Protein AF-A0A0L0DHP4-F1 (afdb_monomer_lite)

Secondary structure (DSSP, 8-state):
--------------------------HHHHHHHHHHHHHHHHHHHHHHHHHHHHHHHHHHHHHHHHHHHHHHHHHH-TTEEEEEE-SSTTSPPEEEEEETTEEEEEEEHHHHHHHHHHHHHHHHHHHHHHHTT--HHHHHHHHHHHHHHHHHHHHHHHHHHHHHHHHHHHHHHHHHHTT----S-----

pLDDT: mean 79.66, std 17.65, range [37.41, 97.31]

Organism: NCBI:txid461836

Sequence (189 aa):
MSGTPSANRRTRSLKGRRRVATPTSNRQAVKFLTQRAKEREARREAKLAQLDHEQRELDFQYVQKVKEANDMLLTLAPTKQYRVFKAHARAELRIHLYQKDDLLKDLSIDRFRREYKRLLVEIERRESQARMGLSARSRAETAKQRRQATRQEMQSVLLDTTRLIGRLRDQLEELESKGGSFSPYIERR

Structure (mmCIF, N/CA/C/O backbone):
data_AF-A0A0L0DHP4-F1
#
_entry.id   AF-A0A0L0DHP4-F1
#
loop_
_atom_site.group_PDB
_atom_site.id
_atom_site.type_symbol
_atom_site.label_atom_id
_atom_site.label_alt_id
_atom_site.label_comp_id
_atom_site.label_asym_id
_atom_site.label_entity_id
_atom_site.label_seq_id
_atom_site.pdbx_PDB_ins_code
_atom_site.Cartn_x
_atom_site.Cartn_y
_atom_site.Cartn_z
_atom_site.occupancy
_atom_site.B_iso_or_equiv
_atom_site.auth_seq_id
_atom_site.auth_comp_id
_atom_site.auth_asym_id
_atom_site.auth_atom_id
_atom_site.pdbx_PDB_model_num
ATOM 1 N N . MET A 1 1 ? 25.861 1.677 -125.545 1.00 39.06 1 MET A N 1
ATOM 2 C CA . MET A 1 1 ? 25.978 2.732 -124.520 1.00 39.06 1 MET A CA 1
ATOM 3 C C . MET A 1 1 ? 25.373 2.213 -123.225 1.00 39.06 1 MET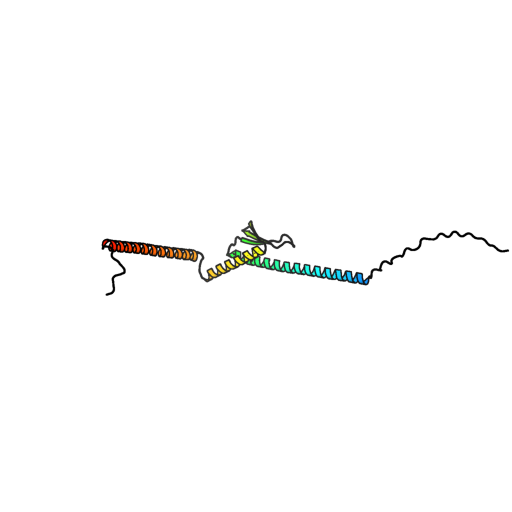 A C 1
ATOM 5 O O . MET A 1 1 ? 24.281 1.672 -123.273 1.00 39.06 1 MET A O 1
ATOM 9 N N . SER A 1 2 ? 26.152 2.312 -122.143 1.00 39.66 2 SER A N 1
ATOM 10 C CA . SER A 1 2 ? 25.767 2.464 -120.724 1.00 39.66 2 SER A CA 1
ATOM 11 C C . SER A 1 2 ? 24.481 1.814 -120.184 1.00 39.66 2 SER A C 1
ATOM 13 O O . SER A 1 2 ? 23.381 2.234 -120.527 1.00 39.66 2 SER A O 1
ATOM 15 N N . GLY A 1 3 ? 24.635 0.943 -119.178 1.00 39.28 3 GLY A N 1
ATOM 16 C CA . GLY A 1 3 ? 23.559 0.614 -118.235 1.00 39.28 3 GLY A CA 1
ATOM 17 C C . GLY A 1 3 ? 23.866 -0.586 -117.338 1.00 39.28 3 GLY A C 1
ATOM 18 O O . GLY A 1 3 ? 23.496 -1.705 -117.659 1.00 39.28 3 GLY A O 1
ATOM 19 N N . THR A 1 4 ? 24.578 -0.342 -116.242 1.00 50.38 4 THR A N 1
ATOM 20 C CA . THR A 1 4 ? 25.054 -1.282 -115.212 1.00 50.38 4 THR A CA 1
ATOM 21 C C . THR A 1 4 ? 23.954 -1.918 -114.334 1.00 50.38 4 THR A C 1
ATOM 23 O O . THR A 1 4 ? 22.823 -1.435 -114.306 1.00 50.38 4 THR A O 1
ATOM 26 N N . PRO A 1 5 ? 24.290 -2.996 -113.589 1.00 56.41 5 PRO A N 1
ATOM 27 C CA . PRO A 1 5 ? 23.365 -3.841 -112.827 1.00 56.41 5 PRO A CA 1
ATOM 28 C C . PRO A 1 5 ? 23.237 -3.402 -111.354 1.00 56.41 5 PRO A C 1
ATOM 30 O O . PRO A 1 5 ? 23.993 -2.551 -110.896 1.00 56.41 5 PRO A O 1
ATOM 33 N N . SER A 1 6 ? 22.346 -4.045 -110.584 1.00 40.91 6 SER A N 1
ATOM 34 C CA . SER A 1 6 ? 22.668 -4.664 -109.276 1.00 40.91 6 SER A CA 1
ATOM 35 C C . SER A 1 6 ? 21.453 -4.771 -108.351 1.00 40.91 6 SER A C 1
ATOM 37 O O . SER A 1 6 ? 20.787 -3.793 -108.019 1.00 40.91 6 SER A O 1
ATOM 39 N N . ALA A 1 7 ? 21.252 -5.986 -107.845 1.00 50.34 7 ALA A N 1
ATOM 40 C CA . ALA A 1 7 ? 20.411 -6.306 -106.704 1.00 50.34 7 ALA A CA 1
ATOM 41 C C . ALA A 1 7 ? 20.834 -5.541 -105.436 1.00 50.34 7 ALA A C 1
ATOM 43 O O . ALA A 1 7 ? 22.022 -5.299 -105.219 1.00 50.34 7 ALA A O 1
ATOM 44 N N . ASN A 1 8 ? 19.874 -5.252 -104.547 1.00 44.19 8 ASN A N 1
ATOM 45 C CA . ASN A 1 8 ? 20.144 -5.249 -103.109 1.00 44.19 8 ASN A CA 1
ATOM 46 C C . ASN A 1 8 ? 18.869 -5.396 -102.263 1.00 44.19 8 ASN A C 1
ATOM 48 O O . ASN A 1 8 ? 18.044 -4.492 -102.140 1.00 44.19 8 ASN A O 1
ATOM 52 N N . ARG A 1 9 ? 18.758 -6.567 -101.633 1.00 50.94 9 ARG A N 1
ATOM 53 C CA . ARG A 1 9 ? 17.794 -6.929 -100.593 1.00 50.94 9 ARG A CA 1
ATOM 54 C C . ARG A 1 9 ? 18.245 -6.253 -99.292 1.00 50.94 9 ARG A C 1
ATOM 56 O O . ARG A 1 9 ? 19.272 -6.630 -98.738 1.00 50.94 9 ARG A O 1
ATOM 63 N N . ARG A 1 10 ? 17.508 -5.254 -98.793 1.00 45.47 10 ARG A N 1
ATOM 64 C CA . ARG A 1 10 ? 17.752 -4.661 -97.464 1.00 45.47 10 ARG A CA 1
ATOM 65 C C . ARG A 1 10 ? 16.610 -4.979 -96.509 1.00 45.47 10 ARG A C 1
ATOM 67 O O . ARG A 1 10 ? 15.505 -4.459 -96.621 1.00 45.47 10 ARG A O 1
ATOM 74 N N . THR A 1 11 ? 16.935 -5.822 -95.537 1.00 50.81 11 THR A N 1
ATOM 75 C CA . THR A 1 11 ? 16.224 -6.022 -94.279 1.00 50.81 11 THR A CA 1
ATOM 76 C C . THR A 1 11 ? 16.183 -4.707 -93.495 1.00 50.81 11 THR A C 1
ATOM 78 O O . THR A 1 11 ? 17.211 -4.180 -93.067 1.00 50.81 11 THR A O 1
ATOM 81 N N . ARG A 1 12 ? 14.989 -4.143 -93.281 1.00 46.75 12 ARG A N 1
ATOM 82 C CA . ARG A 1 12 ? 14.809 -3.026 -92.344 1.00 46.75 12 ARG A CA 1
ATOM 83 C C . ARG A 1 12 ? 14.559 -3.570 -90.939 1.00 46.75 12 ARG A C 1
ATOM 85 O O . ARG A 1 12 ? 13.457 -3.949 -90.565 1.00 46.75 12 ARG A O 1
ATOM 92 N N . SER A 1 13 ? 15.659 -3.607 -90.197 1.00 46.34 13 SER A N 1
ATOM 93 C CA . SER A 1 13 ? 15.791 -3.821 -88.757 1.00 46.34 13 SER A CA 1
ATOM 94 C C . SER A 1 13 ? 14.831 -2.949 -87.928 1.00 46.34 13 SER A C 1
ATOM 96 O O . SER A 1 13 ? 14.901 -1.720 -87.982 1.00 46.34 13 SER A O 1
ATOM 98 N N . LEU A 1 14 ? 14.040 -3.591 -87.063 1.00 54.25 14 LEU A N 1
ATOM 99 C CA . LEU A 1 14 ? 13.401 -2.996 -85.885 1.00 54.25 14 LEU A CA 1
ATOM 100 C C . LEU A 1 14 ? 14.482 -2.469 -84.924 1.00 54.25 14 LEU A C 1
ATOM 102 O O . LEU A 1 14 ? 15.135 -3.244 -84.227 1.00 54.25 14 LEU A O 1
ATOM 106 N N . LYS A 1 15 ? 14.680 -1.148 -84.855 1.00 46.59 15 LYS A N 1
ATOM 107 C CA . LYS A 1 15 ? 15.538 -0.534 -83.830 1.00 46.59 15 LYS A CA 1
ATOM 108 C C . LYS A 1 15 ? 14.941 0.781 -83.344 1.00 46.59 15 LYS A C 1
ATOM 110 O O . LYS A 1 15 ? 15.027 1.806 -84.005 1.00 46.59 15 LYS A O 1
ATOM 115 N N . GLY A 1 16 ? 14.340 0.719 -82.160 1.00 41.94 16 GLY A N 1
ATOM 116 C CA . GLY A 1 16 ? 13.791 1.878 -81.462 1.00 41.94 16 GLY A CA 1
ATOM 117 C C . GLY A 1 16 ? 13.399 1.596 -80.012 1.00 41.94 16 GLY A C 1
ATOM 118 O O . GLY A 1 16 ? 12.507 2.249 -79.489 1.00 41.94 16 GLY A O 1
ATOM 119 N N . ARG A 1 17 ? 14.034 0.624 -79.337 1.00 46.22 17 ARG A N 1
ATOM 120 C CA . ARG A 1 17 ? 13.932 0.509 -77.873 1.00 46.22 17 ARG A CA 1
ATOM 121 C C . ARG A 1 17 ? 14.690 1.688 -77.258 1.00 46.22 17 ARG A C 1
ATOM 123 O O . ARG A 1 17 ? 15.904 1.613 -77.077 1.00 46.22 17 ARG A O 1
ATOM 130 N N . ARG A 1 18 ? 13.972 2.770 -76.940 1.00 48.56 18 ARG A N 1
ATOM 131 C CA . ARG A 1 18 ? 14.423 3.781 -75.975 1.00 48.56 18 ARG A CA 1
ATOM 132 C C . ARG A 1 18 ? 14.710 3.053 -74.661 1.00 48.56 18 ARG A C 1
ATOM 134 O O . ARG A 1 18 ? 13.791 2.663 -73.947 1.00 48.56 18 ARG A O 1
ATOM 141 N N . ARG A 1 19 ? 15.990 2.821 -74.367 1.00 50.84 19 ARG A N 1
ATOM 142 C CA . ARG A 1 19 ? 16.435 2.457 -73.022 1.00 50.84 19 ARG A CA 1
ATOM 143 C C . ARG A 1 19 ? 16.169 3.675 -72.143 1.00 50.84 19 ARG A C 1
ATOM 145 O O . ARG A 1 19 ? 16.886 4.665 -72.242 1.00 50.84 19 ARG A O 1
ATOM 152 N N . VAL A 1 20 ? 15.110 3.619 -71.341 1.00 51.69 20 VAL A N 1
ATOM 153 C CA . VAL A 1 20 ? 14.939 4.533 -70.211 1.00 51.69 20 VAL A CA 1
ATOM 154 C C . VAL A 1 20 ? 16.120 4.256 -69.289 1.00 51.69 20 VAL A C 1
ATOM 156 O O . VAL A 1 20 ? 16.250 3.150 -68.767 1.00 51.69 20 VAL A O 1
ATOM 159 N N . ALA A 1 21 ? 17.039 5.214 -69.185 1.00 52.12 21 ALA A N 1
ATOM 160 C CA . ALA A 1 21 ? 18.130 5.139 -68.232 1.00 52.12 21 ALA A CA 1
ATOM 161 C C . ALA A 1 21 ? 17.511 5.038 -66.833 1.00 52.12 21 ALA A C 1
ATOM 163 O O . ALA A 1 21 ? 16.857 5.968 -66.366 1.00 52.12 21 ALA A O 1
ATOM 164 N N . THR A 1 22 ? 17.666 3.886 -66.183 1.00 56.97 22 THR A N 1
ATOM 165 C CA . THR A 1 22 ? 17.372 3.741 -64.757 1.00 56.97 22 THR A CA 1
ATOM 166 C C . THR A 1 22 ? 18.191 4.786 -64.002 1.00 56.97 22 THR A C 1
ATOM 168 O O . THR A 1 22 ? 19.404 4.845 -64.228 1.00 56.97 22 THR A O 1
ATOM 171 N N . PRO A 1 23 ? 17.581 5.614 -63.135 1.00 58.00 23 PRO A N 1
ATOM 172 C CA . PRO A 1 23 ? 18.318 6.639 -62.416 1.00 58.00 23 PRO A CA 1
ATOM 173 C C . PRO A 1 23 ? 19.385 5.952 -61.566 1.00 58.00 23 PRO A 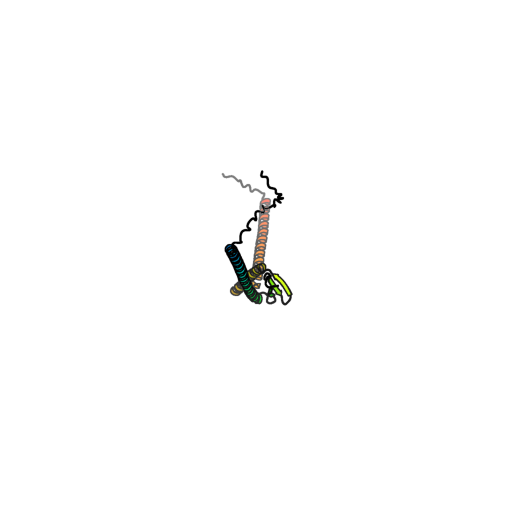C 1
ATOM 175 O O . PRO A 1 23 ? 19.084 5.089 -60.740 1.00 58.00 23 PRO A O 1
ATOM 178 N N . THR A 1 24 ? 20.649 6.298 -61.803 1.00 57.41 24 THR A N 1
ATOM 179 C CA . THR A 1 24 ? 21.765 5.876 -60.960 1.00 57.41 24 THR A CA 1
ATOM 180 C C . THR A 1 24 ? 21.459 6.299 -59.531 1.00 57.41 24 THR A C 1
ATOM 182 O O . THR A 1 24 ? 21.429 7.491 -59.229 1.00 57.41 24 THR A O 1
ATOM 185 N N . SER A 1 25 ? 21.190 5.310 -58.676 1.00 59.81 25 SER A N 1
ATOM 186 C CA . SER A 1 25 ? 20.982 5.475 -57.239 1.00 59.81 25 SER A CA 1
ATOM 187 C C . SER A 1 25 ? 22.037 6.427 -56.677 1.00 59.81 25 SER A C 1
ATOM 189 O O . SER A 1 25 ? 23.237 6.136 -56.710 1.00 59.81 25 SER A O 1
ATOM 191 N N . ASN A 1 26 ? 21.590 7.597 -56.215 1.00 73.12 26 ASN A N 1
ATOM 192 C CA . ASN A 1 26 ? 22.464 8.606 -55.643 1.00 73.12 26 ASN A CA 1
ATOM 193 C C . ASN A 1 26 ? 23.018 8.053 -54.319 1.00 73.12 26 ASN A C 1
ATOM 195 O O . ASN A 1 26 ? 22.365 8.116 -53.276 1.00 73.12 26 ASN A O 1
ATOM 199 N N . ARG A 1 27 ? 24.214 7.450 -54.374 1.00 73.94 27 ARG A N 1
ATOM 200 C CA . ARG A 1 27 ? 24.856 6.742 -53.250 1.00 73.94 27 ARG A CA 1
ATOM 201 C C . ARG A 1 27 ? 24.946 7.601 -51.985 1.00 73.94 27 ARG A C 1
ATOM 203 O O . ARG A 1 27 ? 24.908 7.056 -50.886 1.00 73.94 27 ARG A O 1
ATOM 210 N N . GLN A 1 28 ? 25.044 8.924 -52.124 1.00 76.31 28 GLN A N 1
ATOM 211 C CA . GLN A 1 28 ? 25.059 9.859 -50.996 1.00 76.31 28 GLN A CA 1
ATOM 212 C C . GLN A 1 28 ? 23.682 9.985 -50.329 1.00 76.31 28 GLN A C 1
ATOM 214 O O . GLN A 1 28 ? 23.598 9.947 -49.104 1.00 76.31 28 GLN A O 1
ATOM 219 N N . ALA A 1 29 ? 22.602 10.036 -51.115 1.00 76.56 29 ALA A N 1
ATOM 220 C CA . ALA A 1 29 ? 21.235 10.063 -50.594 1.00 76.56 29 ALA A CA 1
ATOM 221 C C . ALA A 1 29 ? 20.889 8.765 -49.847 1.00 76.56 29 ALA A C 1
ATOM 223 O O . ALA A 1 29 ? 20.312 8.812 -48.763 1.00 76.56 29 ALA A O 1
ATOM 224 N N . VAL A 1 30 ? 21.311 7.607 -50.369 1.00 82.44 30 VAL A N 1
ATOM 225 C CA . VAL A 1 30 ? 21.121 6.314 -49.687 1.00 82.44 30 VAL A CA 1
ATOM 226 C C . VAL A 1 30 ? 21.901 6.271 -48.370 1.00 82.44 30 VAL A C 1
ATOM 228 O O . VAL A 1 30 ? 21.326 5.917 -47.344 1.00 82.44 30 VAL A O 1
ATOM 231 N N . LYS A 1 31 ? 23.172 6.703 -48.355 1.00 82.00 31 LYS A N 1
ATOM 232 C CA . LYS A 1 31 ? 23.973 6.792 -47.119 1.00 82.00 31 LYS A CA 1
ATOM 233 C C . LYS A 1 31 ? 23.312 7.695 -46.076 1.00 82.00 31 LYS A C 1
ATOM 235 O O . LYS A 1 31 ? 23.126 7.260 -44.942 1.00 82.00 31 LYS A O 1
ATOM 240 N N . PHE A 1 32 ? 22.871 8.889 -46.468 1.00 84.50 32 PHE A N 1
ATOM 241 C CA . PHE A 1 32 ? 22.170 9.814 -45.575 1.00 84.50 32 PHE A CA 1
ATOM 242 C C . PHE A 1 32 ? 20.876 9.213 -45.003 1.00 84.50 32 PHE A C 1
ATOM 244 O O . PHE A 1 32 ? 20.638 9.288 -43.799 1.00 84.50 32 PHE A O 1
ATOM 251 N N . LEU A 1 33 ? 20.059 8.553 -45.834 1.00 83.88 33 LEU A N 1
ATOM 252 C CA . LEU A 1 33 ? 18.830 7.892 -45.380 1.00 83.88 33 LEU A CA 1
ATOM 253 C C . LEU A 1 33 ? 19.118 6.729 -44.423 1.00 83.88 33 LEU A C 1
ATOM 255 O O . LEU A 1 33 ? 18.443 6.610 -43.401 1.00 83.88 33 LEU A O 1
ATOM 259 N N . THR A 1 34 ? 20.136 5.910 -44.706 1.00 87.44 34 THR A N 1
ATOM 260 C CA . THR A 1 34 ? 20.541 4.816 -43.807 1.00 87.44 34 THR A CA 1
ATOM 261 C C . THR A 1 34 ? 21.086 5.332 -42.478 1.00 87.44 34 THR A C 1
ATOM 263 O O . THR A 1 34 ? 20.753 4.782 -41.432 1.00 87.44 34 THR A O 1
ATOM 266 N N . GLN A 1 35 ? 21.859 6.420 -42.485 1.00 86.06 35 GLN A N 1
ATOM 267 C CA . GLN A 1 35 ? 22.382 7.035 -41.267 1.00 86.06 35 GLN A CA 1
ATOM 268 C C . GLN A 1 35 ? 21.259 7.652 -40.429 1.00 86.06 35 GLN A C 1
ATOM 270 O O . GLN A 1 35 ? 21.175 7.402 -39.231 1.00 86.06 35 GLN A O 1
ATOM 275 N N . ARG A 1 36 ? 20.307 8.339 -41.070 1.00 88.56 36 ARG A N 1
ATOM 276 C CA . ARG A 1 36 ? 19.116 8.877 -40.402 1.00 88.56 36 ARG A CA 1
ATOM 277 C C . ARG A 1 36 ? 18.201 7.779 -39.846 1.00 88.56 36 ARG A C 1
ATOM 279 O O . ARG A 1 36 ? 17.554 7.986 -38.822 1.00 88.56 36 ARG A O 1
ATOM 286 N N . ALA A 1 37 ? 18.120 6.623 -40.508 1.00 88.69 37 ALA A N 1
ATOM 287 C CA . ALA A 1 37 ? 17.397 5.459 -39.995 1.00 88.69 37 ALA A CA 1
ATOM 288 C C . ALA A 1 37 ? 18.083 4.882 -38.747 1.00 88.69 37 ALA A C 1
ATOM 290 O O . ALA A 1 37 ? 17.411 4.713 -37.732 1.00 88.69 37 ALA A O 1
ATOM 291 N N . LYS A 1 38 ? 19.412 4.703 -38.784 1.00 90.31 38 LYS A N 1
ATOM 292 C CA . LYS A 1 38 ? 20.214 4.270 -37.626 1.00 90.31 38 LYS A CA 1
ATOM 293 C C . LYS A 1 38 ? 20.095 5.227 -36.443 1.00 90.31 38 LYS A C 1
ATOM 295 O O . LYS A 1 38 ? 19.898 4.788 -35.321 1.00 90.31 38 LYS A O 1
ATOM 300 N N . GLU A 1 39 ? 20.144 6.536 -36.678 1.00 89.94 39 GLU A N 1
ATOM 301 C CA . GLU A 1 39 ? 19.957 7.533 -35.615 1.00 89.94 39 GLU A CA 1
ATOM 302 C C . GLU A 1 39 ? 18.555 7.475 -34.996 1.00 89.94 39 GLU A C 1
ATOM 304 O O . GLU A 1 39 ? 18.398 7.642 -33.788 1.00 89.94 39 GLU A O 1
ATOM 309 N N . ARG A 1 40 ? 17.514 7.233 -35.803 1.00 89.69 40 ARG A N 1
ATOM 310 C CA . ARG A 1 40 ? 16.147 7.047 -35.289 1.00 89.69 40 ARG A CA 1
ATOM 311 C C . ARG A 1 40 ? 16.022 5.773 -34.464 1.00 89.69 40 ARG A C 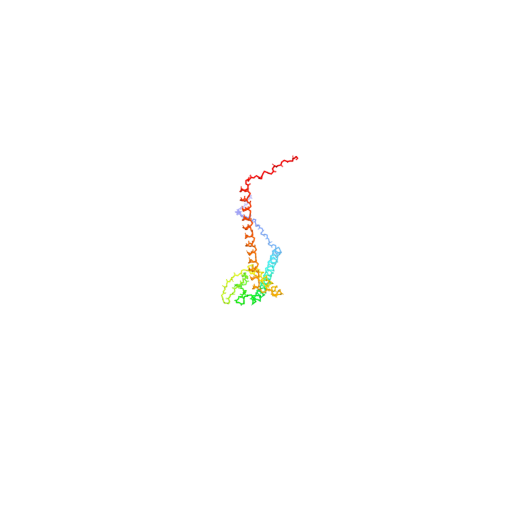1
ATOM 313 O O . ARG A 1 40 ? 15.325 5.794 -33.454 1.00 89.69 40 ARG A O 1
ATOM 320 N N . GLU A 1 41 ? 16.658 4.693 -34.897 1.00 89.75 41 GLU A N 1
ATOM 321 C CA . GLU A 1 41 ? 16.683 3.417 -34.184 1.00 89.75 41 GLU A CA 1
ATOM 322 C C . GLU A 1 41 ? 17.437 3.548 -32.856 1.00 89.75 41 GLU A C 1
ATOM 324 O O . GLU A 1 41 ? 16.850 3.288 -31.812 1.00 89.75 41 GLU A O 1
ATOM 329 N N . ALA A 1 42 ? 18.636 4.137 -32.865 1.00 92.12 42 ALA A N 1
ATOM 330 C CA . ALA A 1 42 ? 19.411 4.422 -31.656 1.00 92.12 42 ALA A CA 1
ATOM 331 C C . ALA A 1 42 ? 18.644 5.310 -30.658 1.00 92.12 42 ALA A C 1
ATOM 333 O O . ALA A 1 42 ? 18.657 5.059 -29.455 1.00 92.12 42 ALA A O 1
ATOM 334 N N . ARG A 1 43 ? 17.908 6.327 -31.135 1.00 91.06 43 ARG A N 1
ATOM 335 C CA . ARG A 1 43 ? 17.036 7.146 -30.268 1.00 91.06 43 ARG A CA 1
ATOM 336 C C . ARG A 1 43 ? 15.880 6.345 -29.667 1.00 91.06 43 ARG A C 1
ATOM 338 O O . ARG A 1 43 ? 15.483 6.619 -28.537 1.00 91.06 43 ARG A O 1
ATOM 345 N N . ARG A 1 44 ? 15.310 5.389 -30.408 1.00 90.62 44 ARG A N 1
ATOM 346 C CA . ARG A 1 44 ? 14.249 4.506 -29.894 1.00 90.62 44 ARG A CA 1
ATOM 347 C C . ARG A 1 44 ? 14.800 3.549 -28.845 1.00 90.62 44 ARG A C 1
ATOM 349 O O . ARG A 1 44 ? 14.186 3.424 -27.792 1.00 90.62 44 ARG A O 1
ATOM 356 N N . GLU A 1 45 ? 15.949 2.937 -29.105 1.00 91.69 45 GLU A N 1
ATOM 357 C CA . GLU A 1 45 ? 16.630 2.052 -28.155 1.00 91.69 45 GLU A CA 1
ATOM 358 C C . GLU A 1 45 ? 17.004 2.789 -26.869 1.00 91.69 45 GLU A C 1
ATOM 360 O O . GLU A 1 45 ? 16.679 2.314 -25.784 1.00 91.69 45 GLU A O 1
ATOM 365 N N . ALA A 1 46 ? 17.578 3.992 -26.977 1.00 92.12 46 ALA A N 1
ATOM 366 C CA . ALA A 1 46 ? 17.886 4.826 -25.817 1.00 92.12 46 ALA A CA 1
ATOM 367 C C . ALA A 1 46 ? 16.630 5.146 -24.990 1.00 92.12 46 ALA A C 1
ATOM 369 O O . ALA A 1 46 ? 16.655 5.059 -23.764 1.00 92.12 46 ALA A O 1
ATOM 370 N N . LYS A 1 47 ? 15.505 5.452 -25.653 1.00 92.94 47 LYS A N 1
ATOM 371 C CA . LYS A 1 47 ? 14.230 5.704 -24.969 1.00 92.94 47 LYS A CA 1
ATOM 372 C C . LYS A 1 47 ? 13.689 4.455 -24.266 1.00 92.94 47 LYS A C 1
ATOM 374 O O . LYS A 1 47 ? 13.176 4.566 -23.159 1.00 92.94 47 LYS A O 1
ATOM 379 N N . LEU A 1 48 ? 13.793 3.280 -24.885 1.00 90.50 48 LEU A N 1
ATOM 380 C CA . LEU A 1 48 ? 13.383 2.019 -24.259 1.00 90.50 48 LEU A CA 1
ATOM 381 C C . LEU A 1 48 ? 14.258 1.688 -23.044 1.00 90.50 48 LEU A C 1
ATOM 383 O O . LEU A 1 48 ? 13.727 1.343 -21.994 1.00 90.50 48 LEU A O 1
ATOM 387 N N . ALA A 1 49 ? 15.576 1.869 -23.158 1.00 90.25 49 ALA A N 1
ATOM 388 C CA . ALA A 1 49 ? 16.504 1.665 -22.050 1.00 90.25 49 ALA A CA 1
ATOM 389 C C . ALA A 1 49 ? 16.220 2.612 -20.872 1.00 90.25 49 ALA A C 1
ATOM 391 O O . ALA A 1 49 ? 16.304 2.198 -19.716 1.00 90.25 49 ALA A O 1
ATOM 392 N N . GLN A 1 50 ? 15.840 3.861 -21.159 1.00 93.12 50 GLN A N 1
ATOM 393 C CA . GLN A 1 50 ? 15.427 4.816 -20.134 1.00 93.12 50 GLN A CA 1
ATOM 394 C C . GLN A 1 50 ? 14.152 4.358 -19.410 1.00 93.12 50 GLN A C 1
ATOM 396 O O . GLN A 1 50 ? 14.135 4.330 -18.183 1.00 93.12 50 GLN A O 1
ATOM 401 N N . LEU A 1 51 ? 13.117 3.940 -20.145 1.00 89.94 51 LEU A N 1
ATOM 402 C CA . LEU A 1 51 ? 11.876 3.433 -19.542 1.00 89.94 51 LEU A CA 1
ATOM 403 C C . LEU A 1 51 ? 12.121 2.185 -18.680 1.00 89.94 51 LEU A C 1
ATOM 405 O O . LEU A 1 51 ? 11.553 2.057 -17.596 1.00 89.94 51 LEU A O 1
ATOM 409 N N . ASP A 1 52 ? 12.995 1.283 -19.128 1.00 89.00 52 ASP A N 1
ATOM 410 C CA . ASP A 1 52 ? 13.383 0.103 -18.351 1.00 89.00 52 ASP A CA 1
ATOM 411 C C . ASP A 1 52 ? 14.109 0.483 -17.052 1.00 89.00 52 ASP A C 1
ATOM 413 O O . ASP A 1 52 ? 13.922 -0.170 -16.022 1.00 89.00 52 ASP A O 1
ATOM 417 N N . HIS A 1 53 ? 14.946 1.523 -17.085 1.00 90.50 53 HIS A N 1
ATOM 418 C CA . HIS A 1 53 ? 15.618 2.036 -15.896 1.00 90.50 53 HIS A CA 1
ATOM 419 C C . HIS A 1 53 ? 14.617 2.648 -14.910 1.00 90.50 53 HIS A C 1
ATOM 421 O O . HIS A 1 53 ? 14.589 2.234 -13.751 1.00 90.50 53 HIS A O 1
ATOM 427 N N . GLU A 1 54 ? 13.737 3.530 -15.389 1.00 90.81 54 GLU A N 1
ATOM 428 C CA . GLU A 1 54 ? 12.669 4.148 -14.591 1.00 90.81 54 GLU A CA 1
ATOM 429 C C . GLU A 1 54 ? 11.774 3.082 -13.932 1.00 90.81 54 GLU A C 1
ATOM 431 O O . GLU A 1 54 ? 11.466 3.159 -12.741 1.00 90.81 54 GLU A O 1
ATOM 436 N N . GLN A 1 55 ? 11.418 2.019 -14.663 1.00 89.69 55 GLN A N 1
ATOM 437 C CA . GLN A 1 55 ? 10.622 0.923 -14.107 1.00 89.69 55 GLN A CA 1
ATOM 438 C C . GLN A 1 55 ? 11.357 0.167 -12.990 1.00 89.69 55 GLN A C 1
ATOM 440 O O . GLN A 1 55 ? 10.739 -0.215 -11.995 1.00 89.69 55 GLN A O 1
ATOM 445 N N . ARG A 1 56 ? 12.672 -0.054 -13.118 1.00 89.25 56 ARG A N 1
ATOM 446 C CA . ARG A 1 56 ? 13.470 -0.719 -12.071 1.00 89.25 56 ARG A CA 1
ATOM 447 C C . ARG A 1 56 ? 13.559 0.121 -10.804 1.00 89.25 56 ARG A C 1
ATOM 449 O O . ARG A 1 56 ? 13.501 -0.439 -9.710 1.00 89.25 56 ARG A O 1
ATOM 456 N N . GLU A 1 57 ? 13.685 1.436 -10.941 1.00 92.69 57 GLU A N 1
ATOM 457 C CA . GLU A 1 57 ? 13.678 2.348 -9.796 1.00 92.69 57 GLU A CA 1
ATOM 458 C C . GLU A 1 57 ? 12.330 2.320 -9.071 1.00 92.69 57 GLU A C 1
ATOM 460 O O . GLU A 1 57 ? 12.291 2.215 -7.843 1.00 92.69 57 GLU A O 1
ATOM 465 N N . LEU A 1 58 ? 11.222 2.336 -9.817 1.00 90.88 58 LEU A N 1
ATOM 466 C CA . LEU A 1 58 ? 9.883 2.198 -9.241 1.00 90.88 58 LEU A CA 1
ATOM 467 C C . LEU A 1 58 ? 9.716 0.862 -8.510 1.00 90.88 58 LEU A C 1
ATOM 469 O O . LEU A 1 58 ? 9.254 0.843 -7.367 1.00 90.88 58 LEU A O 1
ATOM 473 N N . ASP A 1 59 ? 10.126 -0.246 -9.130 1.00 91.50 59 ASP A N 1
ATOM 474 C CA . ASP A 1 59 ? 10.078 -1.569 -8.503 1.00 91.50 59 ASP A CA 1
ATOM 475 C C . ASP A 1 59 ? 10.880 -1.581 -7.188 1.00 91.50 59 ASP A C 1
ATOM 477 O O . ASP A 1 59 ? 10.403 -2.080 -6.164 1.00 91.50 59 ASP A O 1
ATOM 481 N N . PHE A 1 60 ? 12.071 -0.973 -7.184 1.00 93.19 60 PHE A N 1
ATOM 482 C CA . PHE A 1 60 ? 12.920 -0.858 -5.998 1.00 93.19 60 PHE A CA 1
ATOM 483 C C . PHE A 1 60 ? 12.253 -0.060 -4.868 1.00 93.19 60 PHE A C 1
ATOM 485 O O . PHE A 1 60 ? 12.268 -0.499 -3.714 1.00 93.19 60 PHE A O 1
ATOM 492 N N . GLN A 1 61 ? 11.593 1.058 -5.182 1.00 94.19 61 GLN A N 1
ATOM 493 C CA . GLN A 1 61 ? 10.834 1.832 -4.192 1.00 94.19 61 GLN A CA 1
ATOM 494 C C . GLN A 1 61 ? 9.712 1.001 -3.552 1.00 94.19 61 GLN A C 1
ATOM 496 O O . GLN A 1 61 ? 9.461 1.105 -2.349 1.00 94.19 61 GLN A O 1
ATOM 501 N N . TYR A 1 62 ? 9.030 0.151 -4.325 1.00 93.38 62 TYR A N 1
ATOM 502 C CA . TYR A 1 62 ? 7.991 -0.719 -3.769 1.00 93.38 62 TYR A CA 1
ATOM 503 C C . TYR A 1 62 ? 8.561 -1.848 -2.912 1.00 93.38 62 TYR A C 1
ATOM 505 O O . TYR A 1 62 ? 7.959 -2.180 -1.892 1.00 93.38 62 TYR A O 1
ATOM 513 N N . VAL A 1 63 ? 9.735 -2.385 -3.251 1.00 94.19 63 VAL A N 1
ATOM 514 C CA . VAL A 1 63 ? 10.445 -3.336 -2.380 1.00 94.19 63 VAL A CA 1
ATOM 515 C C . VAL A 1 63 ? 10.755 -2.702 -1.022 1.00 94.19 63 VAL A C 1
ATOM 517 O O . VAL A 1 63 ? 10.548 -3.344 0.008 1.00 94.19 63 VAL A O 1
ATOM 520 N N . GLN A 1 64 ? 11.198 -1.442 -0.996 1.00 95.69 64 GLN A N 1
ATOM 521 C CA . GLN A 1 64 ? 11.431 -0.713 0.255 1.00 95.69 64 GLN A CA 1
ATOM 522 C C . GLN A 1 64 ? 10.137 -0.526 1.056 1.00 95.69 64 GLN A C 1
ATOM 524 O O . GLN A 1 64 ? 10.085 -0.913 2.222 1.00 95.69 64 GLN A O 1
ATOM 529 N N . LYS A 1 65 ? 9.055 -0.066 0.417 1.00 95.44 65 LYS A N 1
ATOM 530 C CA . LYS A 1 65 ? 7.746 0.085 1.081 1.00 95.44 65 LYS A CA 1
ATOM 531 C C . LYS A 1 65 ? 7.197 -1.227 1.631 1.00 95.44 65 LYS A C 1
ATOM 533 O O . LYS A 1 65 ? 6.515 -1.225 2.648 1.00 95.44 65 LYS A O 1
ATOM 538 N N . VAL A 1 66 ? 7.473 -2.355 0.975 1.00 96.19 66 VAL A N 1
ATOM 539 C CA . VAL A 1 66 ? 7.095 -3.681 1.485 1.00 96.19 66 VAL A CA 1
ATOM 540 C C . VAL A 1 66 ? 7.878 -4.040 2.747 1.00 96.19 66 VAL A C 1
ATOM 542 O O . VAL A 1 66 ? 7.289 -4.607 3.665 1.00 96.19 66 VAL A O 1
ATOM 545 N N . LYS A 1 67 ? 9.167 -3.688 2.834 1.00 94.81 67 LYS A N 1
ATOM 546 C CA . LYS A 1 67 ? 9.950 -3.873 4.068 1.00 94.81 67 LYS A CA 1
ATOM 547 C C . LYS A 1 67 ? 9.371 -3.046 5.211 1.00 94.81 67 LYS A C 1
ATOM 549 O O . LYS A 1 67 ? 9.020 -3.619 6.233 1.00 94.81 67 LYS A O 1
ATOM 554 N N . GLU A 1 68 ? 9.137 -1.759 4.976 1.00 94.94 68 GLU A N 1
ATOM 555 C CA . GLU A 1 68 ? 8.492 -0.878 5.958 1.00 94.94 68 GLU A CA 1
ATOM 556 C C . GLU A 1 68 ? 7.123 -1.426 6.388 1.00 94.94 68 GLU A C 1
ATOM 558 O O . GLU A 1 68 ? 6.803 -1.471 7.571 1.00 94.94 68 GLU A O 1
ATOM 563 N N . ALA A 1 69 ? 6.311 -1.906 5.440 1.00 95.25 69 ALA A N 1
ATOM 564 C CA . ALA A 1 69 ? 5.021 -2.525 5.740 1.00 95.25 69 ALA A CA 1
ATOM 565 C C . ALA A 1 69 ? 5.146 -3.771 6.622 1.00 95.25 69 ALA A C 1
ATOM 567 O O . ALA A 1 69 ? 4.288 -4.011 7.471 1.00 95.25 69 ALA A O 1
ATOM 568 N N . ASN A 1 70 ? 6.191 -4.569 6.422 1.00 94.69 70 ASN A N 1
ATOM 569 C CA . ASN A 1 70 ? 6.458 -5.730 7.259 1.00 94.69 70 ASN A CA 1
ATOM 570 C C . ASN A 1 70 ? 6.888 -5.315 8.664 1.00 94.69 70 ASN A C 1
ATOM 572 O O . ASN A 1 70 ? 6.356 -5.871 9.621 1.00 94.69 70 ASN A O 1
ATOM 576 N N . ASP A 1 71 ? 7.749 -4.306 8.796 1.00 92.88 71 ASP A N 1
ATOM 577 C CA . ASP A 1 71 ? 8.158 -3.768 10.099 1.00 92.88 71 ASP A CA 1
ATOM 578 C C . ASP A 1 71 ? 6.941 -3.255 10.883 1.00 92.88 71 ASP A C 1
ATOM 580 O O . ASP A 1 71 ? 6.749 -3.563 12.060 1.00 92.88 71 ASP A O 1
ATOM 584 N N . MET A 1 72 ? 6.038 -2.564 10.186 1.00 90.94 72 MET A N 1
ATOM 585 C CA . MET A 1 72 ? 4.741 -2.153 10.712 1.00 90.94 72 MET A CA 1
ATOM 586 C C . MET A 1 72 ? 3.881 -3.354 11.155 1.00 90.94 72 MET A C 1
ATOM 588 O O . MET A 1 72 ? 3.318 -3.360 12.257 1.00 90.94 72 MET A O 1
ATOM 592 N N . LEU A 1 73 ? 3.795 -4.404 10.330 1.00 90.81 73 LEU A N 1
ATOM 593 C CA . LEU A 1 73 ? 3.036 -5.618 10.645 1.00 90.81 73 LEU A CA 1
ATOM 594 C C . LEU A 1 73 ? 3.594 -6.401 11.835 1.00 90.81 73 LEU A C 1
ATOM 596 O O . LEU A 1 73 ? 2.789 -7.017 12.533 1.00 90.81 73 LEU A O 1
ATOM 600 N N . LEU A 1 74 ? 4.898 -6.348 12.123 1.00 89.50 74 LEU A N 1
ATOM 601 C CA . LEU A 1 74 ? 5.466 -6.998 13.314 1.00 89.50 74 LEU A CA 1
ATOM 602 C C . LEU A 1 74 ? 4.751 -6.547 14.594 1.00 89.50 74 LEU A C 1
ATOM 604 O O . LEU A 1 74 ? 4.520 -7.349 15.497 1.00 89.50 74 LEU A O 1
ATOM 608 N N . THR A 1 75 ? 4.336 -5.280 14.650 1.00 84.50 75 THR A N 1
ATOM 609 C CA . THR A 1 75 ? 3.615 -4.736 15.807 1.00 84.50 75 THR A CA 1
ATOM 610 C C . THR A 1 75 ? 2.119 -5.065 15.787 1.00 84.50 75 THR A C 1
ATOM 612 O O . THR A 1 75 ? 1.522 -5.310 16.840 1.00 84.50 75 THR A O 1
ATOM 615 N N . LEU A 1 76 ? 1.483 -5.045 14.611 1.00 86.81 76 LEU A N 1
ATOM 616 C CA . LEU A 1 76 ? 0.026 -5.155 14.460 1.00 86.81 76 LEU A CA 1
ATOM 617 C C . LEU A 1 76 ? -0.466 -6.599 14.312 1.00 86.81 76 LEU A C 1
ATOM 619 O O . LEU A 1 76 ? -1.472 -6.974 14.911 1.00 86.81 76 LEU A O 1
ATOM 623 N N . ALA A 1 77 ? 0.209 -7.396 13.490 1.00 87.31 77 ALA A N 1
ATOM 624 C CA . ALA A 1 77 ? -0.166 -8.762 13.153 1.00 87.31 77 ALA A CA 1
ATOM 625 C C . ALA A 1 77 ? 1.089 -9.568 12.757 1.00 87.31 77 ALA A C 1
ATOM 627 O O . ALA A 1 77 ? 1.296 -9.823 11.569 1.00 87.31 77 ALA A O 1
ATOM 628 N N . PRO A 1 78 ? 1.897 -10.026 13.732 1.00 88.19 78 PRO A N 1
ATOM 629 C CA . PRO A 1 78 ? 3.209 -10.640 13.483 1.00 88.19 78 PRO A CA 1
ATOM 630 C C . PRO A 1 78 ? 3.150 -11.962 12.704 1.00 88.19 78 PRO A C 1
ATOM 632 O O . PRO A 1 78 ? 4.163 -12.452 12.224 1.00 88.19 78 PRO A O 1
ATOM 635 N N . THR A 1 79 ? 1.963 -12.556 12.561 1.00 91.06 79 THR A N 1
ATOM 636 C CA . THR A 1 79 ? 1.761 -13.769 11.756 1.00 91.06 79 THR A CA 1
ATOM 637 C C . THR A 1 79 ? 1.655 -13.492 10.260 1.00 91.06 79 THR A C 1
ATOM 639 O O . THR A 1 79 ? 1.629 -14.444 9.482 1.00 91.06 79 THR A O 1
ATOM 642 N N . LYS A 1 80 ? 1.551 -12.223 9.848 1.00 93.94 80 LYS A N 1
ATOM 643 C CA . LYS A 1 80 ? 1.360 -11.813 8.457 1.00 93.94 80 LYS A CA 1
ATOM 644 C C . LYS A 1 80 ? 2.622 -11.175 7.893 1.00 93.94 80 LYS A C 1
ATOM 646 O O . LYS A 1 80 ? 3.291 -10.415 8.584 1.00 93.94 80 LYS A O 1
ATOM 651 N N . GLN A 1 81 ? 2.901 -11.439 6.621 1.00 95.31 81 GLN A N 1
ATOM 652 C CA . GLN A 1 81 ? 4.071 -10.903 5.932 1.00 95.31 81 GLN A CA 1
ATOM 653 C C . GLN A 1 81 ? 3.768 -10.633 4.457 1.00 95.31 81 GLN A C 1
ATOM 655 O O . GLN A 1 81 ? 3.253 -11.496 3.747 1.00 95.31 81 GLN A O 1
ATOM 660 N N . TYR A 1 82 ? 4.140 -9.453 3.976 1.00 96.75 82 TYR A N 1
ATOM 661 C CA . TYR A 1 82 ? 4.178 -9.136 2.556 1.00 96.75 82 TYR A CA 1
ATOM 662 C C . TYR A 1 82 ? 5.476 -9.633 1.915 1.00 96.75 82 TYR A C 1
ATOM 664 O O . TYR A 1 82 ? 6.569 -9.464 2.460 1.00 96.75 82 TYR A O 1
ATOM 672 N N . ARG A 1 83 ? 5.368 -10.202 0.716 1.00 95.75 83 ARG A N 1
ATOM 673 C CA . ARG A 1 83 ? 6.494 -10.623 -0.119 1.00 95.75 83 ARG A CA 1
ATOM 674 C C . ARG A 1 83 ? 6.318 -10.073 -1.524 1.00 95.75 83 ARG A C 1
ATOM 676 O O . ARG A 1 83 ? 5.221 -10.083 -2.075 1.00 95.75 83 ARG A O 1
ATOM 683 N N . VAL A 1 84 ? 7.412 -9.591 -2.096 1.00 95.62 84 VAL A N 1
ATOM 684 C CA . VAL A 1 84 ? 7.435 -9.110 -3.475 1.00 95.62 84 VAL A CA 1
ATOM 685 C C . VAL A 1 84 ? 7.554 -10.306 -4.410 1.00 95.62 84 VAL A C 1
ATOM 687 O O . VAL A 1 84 ? 8.387 -11.184 -4.193 1.00 95.62 84 VAL A O 1
ATOM 690 N N . PHE A 1 85 ? 6.729 -10.333 -5.449 1.00 94.31 85 PHE A N 1
ATOM 691 C CA . PHE A 1 85 ? 6.705 -11.388 -6.448 1.00 94.31 85 PHE A CA 1
ATOM 692 C C . PHE A 1 85 ? 6.752 -10.783 -7.850 1.00 94.31 85 PHE A C 1
ATOM 694 O O . PHE A 1 85 ? 5.983 -9.884 -8.191 1.00 94.31 85 PHE A O 1
ATOM 701 N N . LYS A 1 86 ? 7.654 -11.298 -8.686 1.00 92.44 86 LYS A N 1
ATOM 702 C CA . LYS A 1 86 ? 7.745 -10.940 -10.100 1.00 92.44 86 LYS A CA 1
ATOM 703 C C . LYS A 1 86 ? 7.962 -12.219 -10.894 1.00 92.44 86 LYS A C 1
ATOM 705 O O . LYS A 1 86 ? 9.012 -12.839 -10.774 1.00 92.44 86 LYS A O 1
ATOM 710 N N . ALA A 1 87 ? 6.969 -12.620 -11.687 1.00 90.12 87 ALA A N 1
ATOM 711 C CA . ALA A 1 87 ? 7.000 -13.910 -12.384 1.00 90.12 87 ALA A CA 1
ATOM 712 C C . ALA A 1 87 ? 8.166 -14.024 -13.388 1.00 90.12 87 ALA A C 1
ATOM 714 O O . ALA A 1 87 ? 8.743 -15.087 -13.569 1.00 90.12 87 ALA A O 1
ATOM 715 N N . HIS A 1 88 ? 8.514 -12.914 -14.038 1.00 88.38 88 HIS A N 1
ATOM 716 C CA . HIS A 1 88 ? 9.609 -12.796 -15.004 1.00 88.38 88 HIS A CA 1
ATOM 717 C C . HIS A 1 88 ? 9.978 -11.315 -15.181 1.00 88.38 88 HIS A C 1
ATOM 719 O O . HIS A 1 88 ? 9.201 -10.442 -14.798 1.00 88.38 88 HIS A O 1
ATOM 725 N N . ALA A 1 89 ? 11.132 -11.004 -15.782 1.00 81.56 89 ALA A N 1
ATOM 726 C CA . ALA A 1 89 ? 11.685 -9.641 -15.830 1.00 81.56 89 ALA A CA 1
ATOM 727 C C . ALA A 1 89 ? 10.728 -8.566 -16.390 1.00 81.56 89 ALA A C 1
ATOM 729 O O . ALA A 1 89 ? 10.768 -7.424 -15.934 1.00 81.56 89 ALA A O 1
ATOM 730 N N . ARG A 1 90 ? 9.850 -8.943 -17.330 1.00 81.00 90 ARG A N 1
ATOM 731 C CA . ARG A 1 90 ? 8.854 -8.060 -17.965 1.00 81.00 90 ARG A CA 1
ATOM 732 C C . ARG A 1 90 ? 7.454 -8.118 -17.334 1.00 81.00 90 ARG A C 1
ATOM 734 O O . ARG A 1 90 ? 6.572 -7.405 -17.794 1.00 81.00 90 ARG A O 1
ATOM 741 N N . ALA A 1 91 ? 7.224 -8.965 -16.324 1.00 87.00 91 ALA A N 1
ATOM 742 C CA . ALA A 1 91 ? 5.948 -8.958 -15.598 1.00 87.00 91 ALA A CA 1
ATOM 743 C C . ALA A 1 91 ? 5.798 -7.669 -14.800 1.00 87.00 91 ALA A C 1
ATOM 745 O O . ALA A 1 91 ? 6.782 -7.101 -14.330 1.00 87.00 91 ALA A O 1
ATOM 746 N N . GLU A 1 92 ? 4.547 -7.302 -14.550 1.00 89.00 92 GLU A N 1
ATOM 747 C CA . GLU A 1 92 ? 4.211 -6.365 -13.489 1.00 89.00 92 GLU A CA 1
ATOM 748 C C . GLU A 1 92 ? 4.630 -6.930 -12.122 1.00 89.00 92 GLU A C 1
ATOM 750 O O . GLU A 1 92 ? 4.489 -8.128 -11.847 1.00 89.00 92 GLU A O 1
ATOM 755 N N . LEU A 1 93 ? 5.159 -6.059 -11.264 1.00 92.94 93 LEU A N 1
ATOM 756 C CA . LEU A 1 93 ? 5.469 -6.390 -9.881 1.00 92.94 93 LEU A CA 1
ATOM 757 C C . LEU A 1 93 ? 4.171 -6.647 -9.106 1.00 92.94 93 LEU A C 1
ATOM 759 O O . LEU A 1 93 ? 3.260 -5.820 -9.109 1.00 92.94 93 LEU A O 1
ATOM 763 N N . ARG A 1 94 ? 4.095 -7.769 -8.396 1.00 95.44 94 ARG A N 1
ATOM 764 C CA . ARG A 1 94 ? 2.967 -8.107 -7.521 1.00 95.44 94 ARG A CA 1
ATOM 765 C C . ARG A 1 94 ? 3.445 -8.268 -6.090 1.00 95.44 94 ARG A C 1
ATOM 767 O O . ARG A 1 94 ? 4.626 -8.497 -5.824 1.00 95.44 94 ARG A O 1
ATOM 774 N N . ILE A 1 95 ? 2.522 -8.110 -5.154 1.00 97.00 95 ILE A N 1
ATOM 775 C CA . ILE A 1 95 ? 2.808 -8.195 -3.726 1.00 97.00 95 ILE A CA 1
ATOM 776 C C . ILE A 1 95 ? 1.868 -9.223 -3.123 1.00 97.00 95 ILE A C 1
ATOM 778 O O . ILE A 1 95 ? 0.650 -9.068 -3.123 1.00 97.00 95 ILE A O 1
ATOM 782 N N . HIS A 1 96 ? 2.449 -10.287 -2.599 1.00 97.31 96 HIS A N 1
ATOM 783 C CA . HIS A 1 96 ? 1.727 -11.365 -1.954 1.00 97.31 96 HIS A CA 1
ATOM 784 C C . HIS A 1 96 ? 1.693 -11.128 -0.448 1.00 97.31 96 HIS A C 1
ATOM 786 O O . HIS A 1 96 ? 2.720 -10.830 0.156 1.00 97.31 96 HIS A O 1
ATOM 792 N N . LEU A 1 97 ? 0.527 -11.273 0.169 1.00 96.62 97 LEU A N 1
ATOM 793 C CA . LEU A 1 97 ? 0.369 -11.297 1.617 1.00 96.62 97 LEU A CA 1
ATOM 794 C C . LEU A 1 97 ? 0.235 -12.747 2.062 1.00 96.62 97 LEU A C 1
ATOM 796 O O . LEU A 1 97 ? -0.731 -13.419 1.698 1.00 96.62 97 LEU A O 1
ATOM 800 N N . TYR A 1 98 ? 1.170 -13.190 2.885 1.00 96.56 98 TYR A N 1
ATOM 801 C CA . TYR A 1 98 ? 1.147 -14.494 3.526 1.00 96.56 98 TYR A CA 1
ATOM 802 C C . TYR A 1 98 ? 0.699 -14.363 4.976 1.00 96.56 98 TYR A C 1
ATOM 804 O O . TYR A 1 98 ? 0.930 -13.335 5.621 1.00 96.56 98 TYR A O 1
ATOM 812 N N . GLN A 1 99 ? 0.080 -15.415 5.497 1.00 95.25 99 GLN A N 1
ATOM 813 C CA . GLN A 1 99 ? -0.071 -15.627 6.929 1.00 95.25 99 GLN A CA 1
ATOM 814 C C . GLN A 1 99 ? 0.546 -16.973 7.271 1.00 95.25 99 GLN A C 1
ATOM 816 O O . GLN A 1 99 ? 0.039 -18.007 6.847 1.00 95.25 99 GLN A O 1
ATOM 821 N N . LYS A 1 100 ? 1.641 -16.948 8.035 1.00 89.19 100 LYS A N 1
ATOM 822 C CA . LYS A 1 100 ? 2.556 -18.090 8.163 1.00 89.19 100 LYS A CA 1
ATOM 823 C C . LYS A 1 100 ? 3.045 -18.511 6.767 1.00 89.19 100 LYS A C 1
ATOM 825 O O . LYS A 1 100 ? 3.791 -17.746 6.159 1.00 89.19 100 LYS A O 1
ATOM 830 N N . ASP A 1 101 ? 2.551 -19.630 6.242 1.00 91.31 101 ASP A N 1
ATOM 831 C CA . ASP A 1 101 ? 2.935 -20.182 4.938 1.00 91.31 101 ASP A CA 1
ATOM 832 C C . ASP A 1 101 ? 1.819 -20.098 3.886 1.00 91.31 101 ASP A C 1
ATOM 834 O O . ASP A 1 101 ? 2.067 -20.297 2.696 1.00 91.31 101 ASP A O 1
ATOM 838 N N . ASP A 1 102 ? 0.606 -19.717 4.292 1.00 95.19 102 ASP A N 1
ATOM 839 C CA . ASP A 1 102 ? -0.539 -19.652 3.393 1.00 95.19 102 ASP A CA 1
ATOM 840 C C . ASP A 1 102 ? -0.612 -18.299 2.692 1.00 95.19 102 ASP A C 1
ATOM 842 O O . ASP A 1 102 ? -0.581 -17.234 3.324 1.00 95.19 102 ASP A O 1
ATOM 846 N N . LEU A 1 103 ? -0.750 -18.334 1.366 1.00 95.75 103 LEU A N 1
ATOM 847 C CA . LEU A 1 103 ? -1.015 -17.142 0.573 1.00 95.75 103 LEU A CA 1
ATOM 848 C C . LEU A 1 103 ? -2.450 -16.672 0.837 1.00 95.75 103 LEU A C 1
ATOM 850 O O . LEU A 1 103 ? -3.411 -17.295 0.394 1.00 95.75 103 LEU A O 1
ATOM 854 N N . LEU A 1 104 ? -2.598 -15.537 1.518 1.00 95.31 104 LEU A N 1
ATOM 855 C CA . LEU A 1 104 ? -3.906 -14.939 1.780 1.00 95.31 104 LEU A CA 1
ATOM 856 C C . LEU A 1 104 ? -4.392 -14.066 0.630 1.00 95.31 104 LEU A C 1
ATOM 858 O O . LEU A 1 104 ? -5.578 -14.058 0.304 1.00 95.31 104 LEU A O 1
ATOM 862 N N . LYS A 1 105 ? -3.498 -13.235 0.089 1.00 95.19 105 LYS A N 1
ATOM 863 C CA . LYS A 1 105 ? -3.849 -12.273 -0.955 1.00 95.19 105 LYS A CA 1
ATOM 864 C C . LYS A 1 105 ? -2.714 -12.113 -1.938 1.00 95.19 105 LYS A C 1
ATOM 866 O O . LYS A 1 105 ? -1.558 -11.992 -1.550 1.00 95.19 105 LYS A O 1
ATOM 871 N N . ASP A 1 106 ? -3.089 -11.973 -3.194 1.00 96.19 106 ASP A N 1
ATOM 872 C CA . ASP A 1 106 ? -2.225 -11.475 -4.249 1.00 96.19 106 ASP A CA 1
ATOM 873 C C . ASP A 1 106 ? -2.699 -10.064 -4.635 1.00 96.19 106 ASP A C 1
ATOM 875 O O . ASP A 1 106 ? -3.864 -9.845 -4.988 1.00 96.19 106 ASP A O 1
ATOM 879 N N . LEU A 1 107 ? -1.812 -9.084 -4.471 1.00 95.81 107 LEU A N 1
ATOM 880 C CA . LEU A 1 107 ? -2.093 -7.667 -4.637 1.00 95.81 107 LEU A CA 1
ATOM 881 C C . LEU A 1 107 ? -1.296 -7.100 -5.813 1.00 95.81 107 LEU A C 1
ATOM 883 O O . LEU A 1 107 ? -0.068 -7.138 -5.841 1.00 95.81 107 LEU A O 1
ATOM 887 N N . SER A 1 108 ? -2.007 -6.444 -6.729 1.00 95.44 108 SER A N 1
ATOM 888 C CA . SER A 1 108 ? -1.417 -5.442 -7.625 1.00 95.44 108 SER A CA 1
ATOM 889 C C . SER A 1 108 ? -0.801 -4.291 -6.818 1.00 95.44 108 SER A C 1
ATOM 891 O O . SER A 1 108 ? -1.304 -3.976 -5.728 1.00 95.44 108 SER A O 1
ATOM 893 N N . ILE A 1 109 ? 0.157 -3.570 -7.403 1.00 94.31 109 ILE A N 1
ATOM 894 C CA . ILE A 1 109 ? 0.814 -2.399 -6.795 1.00 94.31 109 ILE A CA 1
ATOM 895 C C . ILE A 1 109 ? -0.202 -1.379 -6.254 1.00 94.31 109 ILE A C 1
ATOM 897 O O . ILE A 1 109 ? -0.092 -0.922 -5.114 1.00 94.31 109 ILE A O 1
ATOM 901 N N . ASP A 1 110 ? -1.246 -1.062 -7.023 1.00 94.06 110 ASP A N 1
ATOM 902 C CA . ASP A 1 110 ? -2.253 -0.073 -6.621 1.00 94.06 110 ASP A CA 1
ATOM 903 C C . ASP A 1 110 ? -3.059 -0.491 -5.392 1.00 94.06 110 ASP A C 1
ATOM 905 O O . ASP A 1 110 ? -3.375 0.336 -4.527 1.00 94.06 110 ASP A O 1
ATOM 909 N N . ARG A 1 111 ? -3.398 -1.780 -5.299 1.00 95.81 111 ARG A N 1
ATOM 910 C CA . ARG A 1 111 ? -4.084 -2.334 -4.126 1.00 95.81 111 ARG A CA 1
ATOM 911 C C . ARG A 1 111 ? -3.170 -2.313 -2.910 1.00 95.81 111 ARG A C 1
ATOM 913 O O . ARG A 1 111 ? -3.610 -1.852 -1.857 1.00 95.81 111 ARG A O 1
ATOM 920 N N . PHE A 1 112 ? -1.909 -2.717 -3.068 1.00 96.50 112 PHE A N 1
ATOM 921 C CA . PHE A 1 112 ? -0.923 -2.615 -1.994 1.00 96.50 112 PHE A CA 1
ATOM 922 C C . PHE A 1 112 ? -0.766 -1.171 -1.516 1.00 96.50 112 PHE A C 1
ATOM 924 O O . PHE A 1 112 ? -0.823 -0.923 -0.318 1.00 96.50 112 PHE A O 1
ATOM 931 N N . ARG A 1 113 ? -0.686 -0.191 -2.423 1.00 95.06 113 ARG A N 1
ATOM 932 C CA . ARG A 1 113 ? -0.573 1.230 -2.058 1.00 95.06 113 ARG A CA 1
ATOM 933 C C . ARG A 1 113 ? -1.730 1.702 -1.172 1.00 95.06 113 ARG A C 1
ATOM 935 O O . ARG A 1 113 ? -1.522 2.511 -0.270 1.00 95.06 113 ARG A O 1
ATOM 942 N N . ARG A 1 114 ? -2.952 1.211 -1.411 1.00 96.06 114 ARG A N 1
ATOM 943 C CA . ARG A 1 114 ? -4.118 1.513 -0.560 1.00 96.06 114 ARG A CA 1
ATOM 944 C C . ARG A 1 114 ? -4.031 0.811 0.795 1.00 96.06 114 ARG A C 1
ATOM 946 O O . ARG A 1 114 ? -4.336 1.445 1.800 1.00 96.06 114 ARG A O 1
ATOM 953 N N . GLU A 1 115 ? -3.628 -0.460 0.835 1.00 94.38 115 GLU A N 1
ATOM 954 C CA . GLU A 1 115 ? -3.453 -1.184 2.105 1.00 94.38 115 GLU A CA 1
ATOM 955 C C . GLU A 1 115 ? -2.318 -0.589 2.947 1.00 94.38 115 GLU A C 1
ATOM 957 O O . GLU A 1 115 ? -2.509 -0.370 4.136 1.00 94.38 115 GLU A O 1
ATOM 962 N N . TYR A 1 116 ? -1.201 -0.210 2.329 1.00 95.50 116 TYR A N 1
ATOM 963 C CA . TYR A 1 116 ? -0.080 0.465 2.980 1.00 95.50 116 TYR A CA 1
ATOM 964 C C . TYR A 1 116 ? -0.502 1.790 3.629 1.00 95.50 116 TYR A C 1
ATOM 966 O O . TYR A 1 116 ? -0.211 2.026 4.797 1.00 95.50 116 TYR A O 1
ATOM 974 N N . LYS A 1 117 ? -1.283 2.625 2.925 1.00 95.50 117 LYS A N 1
ATOM 975 C CA . LYS A 1 117 ? -1.843 3.856 3.516 1.00 95.50 117 LYS A CA 1
ATOM 976 C C . LYS A 1 117 ? -2.735 3.572 4.725 1.00 95.50 117 LYS A C 1
ATOM 978 O O . LYS A 1 117 ? -2.683 4.304 5.704 1.00 95.50 117 LYS A O 1
ATOM 983 N N . ARG A 1 118 ? -3.557 2.519 4.666 1.00 94.12 118 ARG A N 1
ATOM 984 C CA . ARG A 1 118 ? -4.387 2.108 5.811 1.00 94.12 118 ARG A CA 1
ATOM 985 C C . ARG A 1 118 ? -3.530 1.624 6.979 1.00 94.12 118 ARG A C 1
ATOM 987 O O . ARG A 1 118 ? -3.862 1.920 8.119 1.00 94.12 118 ARG A O 1
ATOM 994 N N . LEU A 1 119 ? -2.447 0.906 6.686 1.00 93.25 119 LEU A N 1
ATOM 995 C CA . LEU A 1 119 ? -1.513 0.398 7.684 1.00 93.25 119 LEU A CA 1
ATOM 996 C C . LEU A 1 119 ? -0.820 1.542 8.435 1.00 93.25 119 LEU A C 1
ATOM 998 O O . LEU A 1 119 ? -0.811 1.524 9.662 1.00 93.25 119 LEU A O 1
ATOM 1002 N N . LEU A 1 120 ? -0.343 2.561 7.711 1.00 93.88 120 LEU A N 1
ATOM 1003 C CA . LEU A 1 120 ? 0.238 3.773 8.300 1.00 93.88 120 LEU A CA 1
ATOM 1004 C C . LEU A 1 120 ? -0.732 4.458 9.268 1.00 93.88 120 LEU A C 1
ATOM 1006 O O . LEU A 1 120 ? -0.385 4.694 10.421 1.00 93.88 120 LEU A O 1
ATOM 1010 N N . VAL A 1 121 ? -1.972 4.699 8.828 1.00 93.94 121 VAL A N 1
ATOM 1011 C CA . VAL A 1 121 ? -3.000 5.336 9.666 1.00 93.94 121 VAL A CA 1
ATOM 1012 C C . VAL A 1 121 ? -3.280 4.519 10.928 1.00 93.94 121 VAL A C 1
ATOM 1014 O O . VAL A 1 121 ? -3.449 5.088 12.003 1.00 93.94 121 VAL A O 1
ATOM 1017 N N . GLU A 1 122 ? -3.330 3.189 10.831 1.00 92.00 122 GLU A N 1
ATOM 1018 C CA . GLU A 1 122 ? -3.582 2.342 12.000 1.00 92.00 122 GLU A CA 1
ATOM 1019 C C . GLU A 1 122 ? -2.412 2.370 12.997 1.00 92.00 122 GLU A C 1
ATOM 1021 O O . GLU A 1 122 ? -2.646 2.391 14.208 1.00 92.00 122 GLU A O 1
ATOM 1026 N N . ILE A 1 123 ? -1.167 2.439 12.516 1.00 90.06 123 ILE A N 1
ATOM 1027 C CA . ILE A 1 123 ? 0.004 2.602 13.388 1.00 90.06 123 ILE A CA 1
ATOM 1028 C C . ILE A 1 123 ? 0.026 3.966 14.050 1.00 90.06 123 ILE A C 1
ATOM 1030 O O . ILE A 1 123 ? 0.102 4.018 15.275 1.00 90.06 123 ILE A O 1
ATOM 1034 N N . GLU A 1 124 ? -0.125 5.052 13.294 1.00 89.00 124 GLU A N 1
ATOM 1035 C CA . GLU A 1 124 ? -0.196 6.405 13.860 1.00 89.00 124 GLU A CA 1
ATOM 1036 C C . GLU A 1 124 ? -1.294 6.493 14.924 1.00 89.00 124 GLU A C 1
ATOM 1038 O O . GLU A 1 124 ? -1.106 7.041 16.015 1.00 89.00 124 GLU A O 1
ATOM 1043 N N . ARG A 1 125 ? -2.444 5.870 14.650 1.00 88.12 125 ARG A N 1
ATOM 1044 C CA . ARG A 1 125 ? -3.558 5.785 15.589 1.00 88.12 125 ARG A CA 1
ATOM 1045 C C . ARG A 1 125 ? -3.199 4.988 16.846 1.00 88.12 125 ARG A C 1
ATOM 1047 O O . ARG A 1 125 ? -3.689 5.336 17.924 1.00 88.12 125 ARG A O 1
ATOM 1054 N N . ARG A 1 126 ? -2.401 3.922 16.748 1.00 84.31 126 ARG A N 1
ATOM 1055 C CA . ARG A 1 126 ? -1.956 3.113 17.898 1.00 84.31 126 ARG A CA 1
ATOM 1056 C C . ARG A 1 126 ? -0.869 3.821 18.707 1.00 84.31 126 ARG A C 1
ATOM 1058 O O . ARG A 1 126 ? -0.936 3.814 19.934 1.00 84.31 126 ARG A O 1
ATOM 1065 N N . GLU A 1 127 ? 0.074 4.482 18.048 1.00 83.88 127 GLU A N 1
ATOM 1066 C CA . GLU A 1 127 ? 1.109 5.289 18.698 1.00 83.88 127 GLU A CA 1
ATOM 1067 C C . GLU A 1 127 ? 0.511 6.495 19.425 1.00 83.88 127 GLU A C 1
ATOM 1069 O O . GLU A 1 127 ? 0.839 6.748 20.583 1.00 83.88 127 GLU A O 1
ATOM 1074 N N . SER A 1 128 ? -0.428 7.200 18.789 1.00 82.94 128 SER A N 1
ATOM 1075 C CA . SER A 1 128 ? -1.175 8.293 19.417 1.00 82.94 128 SER A CA 1
ATOM 1076 C C . SER A 1 128 ? -1.918 7.816 20.671 1.00 82.94 128 SER A C 1
ATOM 1078 O O . SER A 1 128 ? -1.872 8.475 21.708 1.00 82.94 128 SER A O 1
ATOM 1080 N N . GLN A 1 129 ? -2.535 6.630 20.626 1.00 73.94 129 GLN A N 1
ATOM 1081 C CA . GLN A 1 129 ? -3.174 6.030 21.803 1.00 73.94 129 GLN A CA 1
ATOM 1082 C C . GLN A 1 129 ? -2.187 5.721 22.923 1.00 73.94 129 GLN A C 1
ATOM 1084 O O . GLN A 1 129 ? -2.490 5.999 24.083 1.00 73.94 129 GLN A O 1
ATOM 1089 N N . ALA A 1 130 ? -1.025 5.160 22.580 1.00 76.75 130 ALA A N 1
ATOM 1090 C CA . ALA A 1 130 ? 0.022 4.863 23.548 1.00 76.75 130 ALA A CA 1
ATOM 1091 C C . ALA A 1 130 ? 0.527 6.146 24.227 1.00 76.75 130 ALA A C 1
ATOM 1093 O O . ALA A 1 130 ? 0.642 6.178 25.449 1.00 76.75 130 ALA A O 1
ATOM 1094 N N . ARG A 1 131 ? 0.728 7.228 23.459 1.00 76.56 131 ARG A N 1
ATOM 1095 C CA . ARG A 1 131 ? 1.131 8.545 23.987 1.00 76.56 131 ARG A CA 1
ATOM 1096 C C . ARG A 1 131 ? 0.071 9.178 24.890 1.00 76.56 131 ARG A C 1
ATOM 1098 O O . ARG A 1 131 ? 0.420 9.813 25.875 1.00 76.56 131 ARG A O 1
ATOM 1105 N N . MET A 1 132 ? -1.211 8.982 24.583 1.00 74.06 132 MET A N 1
ATOM 1106 C CA . MET A 1 132 ? -2.327 9.499 25.388 1.00 74.06 132 MET A CA 1
ATOM 1107 C C . MET A 1 132 ? -2.686 8.605 26.590 1.00 74.06 132 MET A C 1
ATOM 1109 O O . MET A 1 132 ? -3.617 8.929 27.321 1.00 74.06 132 MET A O 1
ATOM 1113 N N . GLY A 1 133 ? -2.017 7.460 26.783 1.00 64.19 133 GLY A N 1
ATOM 1114 C CA . GLY A 1 133 ? -2.328 6.506 27.859 1.00 64.19 133 GLY A CA 1
ATOM 1115 C C . GLY A 1 133 ? -3.698 5.819 27.733 1.00 64.19 133 GLY A C 1
ATOM 1116 O O . GLY A 1 133 ? -4.153 5.143 28.655 1.00 64.19 133 GLY A O 1
ATOM 1117 N N . LEU A 1 134 ? -4.382 5.967 26.594 1.00 57.78 134 LEU A N 1
ATOM 1118 C CA . LEU A 1 134 ? -5.735 5.453 26.380 1.00 57.78 134 LEU A CA 1
ATOM 1119 C C . LEU A 1 134 ? -5.676 4.052 25.762 1.00 57.78 134 LEU A C 1
ATOM 1121 O O . LEU A 1 134 ? -5.720 3.887 24.541 1.00 57.78 134 LEU A O 1
ATOM 1125 N N . SER A 1 135 ? -5.619 3.025 26.612 1.00 54.62 135 SER A N 1
ATOM 1126 C CA . SER A 1 135 ? -5.821 1.629 26.196 1.00 54.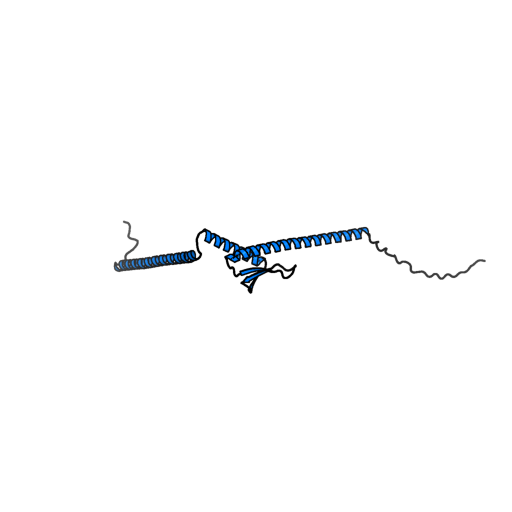62 135 SER A CA 1
ATOM 1127 C C . SER A 1 135 ? -7.153 1.462 25.446 1.00 54.62 135 SER A C 1
ATOM 1129 O O . SER A 1 135 ? -8.181 2.016 25.840 1.00 54.62 135 SER A O 1
ATOM 1131 N N . ALA A 1 136 ? -7.178 0.646 24.385 1.00 55.41 136 ALA A N 1
ATOM 1132 C CA . ALA A 1 136 ? -8.392 0.342 23.615 1.00 55.41 136 ALA A CA 1
ATOM 1133 C C . ALA A 1 136 ? -9.559 -0.176 24.488 1.00 55.41 136 ALA A C 1
ATOM 1135 O O . ALA A 1 136 ? -10.725 0.069 24.173 1.00 55.41 136 ALA A O 1
ATOM 1136 N N . ARG A 1 137 ? -9.249 -0.820 25.624 1.00 53.69 137 ARG A N 1
ATOM 1137 C CA . ARG A 1 137 ? -10.227 -1.326 26.602 1.00 53.69 137 ARG A CA 1
ATOM 1138 C C . ARG A 1 137 ? -10.980 -0.191 27.315 1.00 53.69 137 ARG A C 1
ATOM 1140 O O . ARG A 1 137 ? -12.193 -0.277 27.482 1.00 53.69 137 ARG A O 1
ATOM 1147 N N . SER A 1 138 ? -10.287 0.914 27.605 1.00 53.12 138 SER A N 1
ATOM 1148 C CA . SER A 1 138 ? -10.843 2.101 28.272 1.00 53.12 138 SER A CA 1
ATOM 1149 C C . SER A 1 138 ? -11.904 2.811 27.421 1.00 53.12 138 SER A C 1
ATOM 1151 O O . SER A 1 138 ? -12.891 3.301 27.965 1.00 53.12 138 SER A O 1
ATOM 1153 N N . ARG A 1 139 ? -11.788 2.803 26.081 1.00 51.91 139 ARG A N 1
ATOM 1154 C CA . ARG A 1 139 ? -12.793 3.415 25.185 1.00 51.91 139 ARG A CA 1
ATOM 1155 C C . ARG A 1 139 ? -14.059 2.592 24.995 1.00 51.91 139 ARG A C 1
ATOM 1157 O O . ARG A 1 139 ? -15.134 3.177 24.904 1.00 51.91 139 ARG A O 1
ATOM 1164 N N . ALA A 1 140 ? -13.965 1.264 24.944 1.00 57.53 140 ALA A N 1
ATOM 1165 C CA . ALA A 1 140 ? -15.160 0.420 24.914 1.00 57.53 140 ALA A CA 1
ATOM 1166 C C . ALA A 1 140 ? -15.965 0.578 26.215 1.00 57.53 140 ALA A C 1
ATOM 1168 O O . ALA A 1 140 ? -17.191 0.683 26.170 1.00 57.53 140 ALA A O 1
ATOM 1169 N N . GLU A 1 141 ? -15.276 0.688 27.353 1.00 57.06 141 GLU A N 1
ATOM 1170 C CA . GLU A 1 141 ? -15.905 0.963 28.645 1.00 57.06 141 GLU A CA 1
ATOM 1171 C C . GLU A 1 141 ? -16.465 2.383 28.733 1.00 57.06 141 GLU A C 1
ATOM 1173 O O . GLU A 1 141 ? -17.639 2.523 29.058 1.00 57.06 141 GLU A O 1
ATOM 1178 N N . THR A 1 142 ? -15.721 3.427 28.349 1.00 59.66 142 THR A N 1
ATOM 1179 C CA . THR A 1 142 ? -16.255 4.806 28.377 1.00 59.66 142 THR A CA 1
ATOM 1180 C C . THR A 1 142 ? -17.380 5.029 27.368 1.00 59.66 142 THR A C 1
ATOM 1182 O O . THR A 1 142 ? -18.336 5.737 27.675 1.00 59.66 142 THR A O 1
ATOM 1185 N N . ALA A 1 143 ? -17.346 4.412 26.183 1.00 65.25 143 ALA A N 1
ATOM 1186 C CA . ALA A 1 143 ? -18.459 4.484 25.233 1.00 65.25 143 ALA A CA 1
ATOM 1187 C C . ALA A 1 143 ? -19.699 3.728 25.742 1.00 65.25 143 ALA A C 1
ATOM 1189 O O . ALA A 1 143 ? -20.822 4.207 25.574 1.00 65.25 143 ALA A O 1
ATOM 1190 N N . LYS A 1 144 ? -19.512 2.570 26.393 1.00 72.19 144 LYS A N 1
ATOM 1191 C CA . LYS A 1 144 ? -20.598 1.811 27.032 1.00 72.19 144 LYS A CA 1
ATOM 1192 C C . LYS A 1 144 ? -21.184 2.572 28.226 1.00 72.19 144 LYS A C 1
ATOM 1194 O O . LYS A 1 144 ? -22.403 2.665 28.325 1.00 72.19 144 LYS A O 1
ATOM 1199 N N . GLN A 1 145 ? -20.338 3.175 29.060 1.00 70.69 145 GLN A N 1
ATOM 1200 C CA . GLN A 1 145 ? -20.741 4.015 30.191 1.00 70.69 145 GLN A CA 1
ATOM 1201 C C . GLN A 1 145 ? -21.504 5.257 29.728 1.00 70.69 145 GLN A C 1
ATOM 1203 O O . GLN A 1 145 ? -22.572 5.531 30.261 1.00 70.69 145 GLN A O 1
ATOM 1208 N N . ARG A 1 146 ? -21.041 5.954 28.678 1.00 69.06 146 ARG A N 1
ATOM 1209 C CA . ARG A 1 146 ? -21.783 7.089 28.098 1.00 69.06 146 ARG A CA 1
ATOM 1210 C C . ARG A 1 146 ? -23.159 6.669 27.588 1.00 69.06 146 ARG A C 1
ATOM 1212 O O . ARG A 1 146 ? -24.143 7.314 27.917 1.00 69.06 146 ARG A O 1
ATOM 1219 N N . ARG A 1 147 ? -23.254 5.554 26.853 1.00 80.75 147 ARG A N 1
ATOM 1220 C CA . ARG A 1 147 ? -24.551 5.024 26.384 1.00 80.75 147 ARG A CA 1
ATOM 1221 C C . ARG A 1 147 ? -25.481 4.644 27.539 1.00 80.75 147 ARG A C 1
ATOM 1223 O O . ARG A 1 147 ? -26.690 4.819 27.425 1.00 80.75 147 ARG A O 1
ATOM 12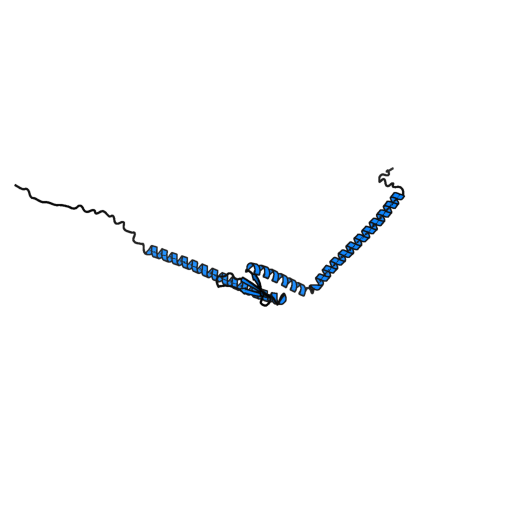30 N N . GLN A 1 148 ? -24.934 4.115 28.632 1.00 83.88 148 GLN A N 1
ATOM 1231 C CA . GLN A 1 148 ? -25.708 3.741 29.814 1.00 83.88 148 GLN A CA 1
ATOM 1232 C C . GLN A 1 148 ? -26.197 4.971 30.591 1.00 83.88 148 GLN A C 1
ATOM 1234 O O . GLN A 1 148 ? -27.360 4.991 30.983 1.00 83.88 148 GLN A O 1
ATOM 1239 N N . ALA A 1 149 ? -25.365 6.008 30.724 1.00 80.19 149 ALA A N 1
ATOM 1240 C CA . ALA A 1 149 ? -25.747 7.286 31.321 1.00 80.19 149 ALA A CA 1
ATOM 1241 C C . ALA A 1 149 ? -26.877 7.965 30.527 1.00 80.19 149 ALA A C 1
ATOM 1243 O O . ALA A 1 149 ? -27.921 8.268 31.094 1.00 80.19 149 ALA A O 1
ATOM 1244 N N . THR A 1 150 ? -26.748 8.068 29.198 1.00 80.62 150 THR A N 1
ATOM 1245 C CA . THR A 1 150 ? -27.812 8.629 28.340 1.00 80.62 150 THR A CA 1
ATOM 1246 C C . THR A 1 150 ? -29.120 7.837 28.447 1.00 80.62 150 THR A C 1
ATOM 1248 O O . THR A 1 150 ? -30.207 8.408 28.425 1.00 80.62 150 THR A O 1
ATOM 1251 N N . ARG A 1 151 ? -29.043 6.506 28.598 1.00 88.75 151 ARG A N 1
ATOM 1252 C CA . ARG A 1 151 ? -30.233 5.663 28.790 1.00 88.75 151 ARG A CA 1
ATOM 1253 C C . ARG A 1 151 ? -30.916 5.923 30.136 1.00 88.75 151 ARG A C 1
ATOM 1255 O O . ARG A 1 151 ? -32.142 5.895 30.188 1.00 88.75 151 ARG A O 1
ATOM 1262 N N . GLN A 1 152 ? -30.146 6.157 31.197 1.00 89.44 152 GLN A N 1
ATOM 1263 C CA . GLN A 1 152 ? -30.679 6.488 32.521 1.00 89.44 152 GLN A CA 1
ATOM 1264 C C . GLN A 1 152 ? -31.325 7.877 32.536 1.00 89.44 152 GLN A C 1
ATOM 1266 O O . GLN A 1 152 ? -32.435 8.007 33.042 1.00 89.44 152 GLN A O 1
ATOM 1271 N N . GLU A 1 153 ? -30.699 8.873 31.904 1.00 84.50 153 GLU A N 1
ATOM 1272 C CA . GLU A 1 153 ? -31.282 10.213 31.729 1.00 84.50 153 GLU A CA 1
ATOM 1273 C C . GLU A 1 153 ? -32.588 10.165 30.926 1.00 84.50 153 GLU A C 1
ATOM 1275 O O . GLU A 1 153 ? -33.590 10.763 31.308 1.00 84.50 153 GLU A O 1
ATOM 1280 N N . MET A 1 154 ? -32.635 9.392 29.836 1.00 87.12 154 MET A N 1
ATOM 1281 C CA . MET A 1 154 ? -33.886 9.197 29.099 1.00 87.12 154 MET A CA 1
ATOM 1282 C C . MET A 1 154 ? -34.971 8.538 29.958 1.00 87.12 154 MET A C 1
ATOM 1284 O O . MET A 1 154 ? -36.133 8.928 29.881 1.00 87.12 154 MET A O 1
ATOM 1288 N N . GLN A 1 155 ? -34.617 7.537 30.768 1.00 89.94 155 GLN A N 1
ATOM 1289 C CA . GLN A 1 155 ? -35.576 6.884 31.661 1.00 89.94 155 GLN A CA 1
ATOM 1290 C C . GLN A 1 155 ? -36.095 7.833 32.742 1.00 89.94 155 GLN A C 1
ATOM 1292 O O . GLN A 1 155 ? -37.293 7.807 33.022 1.00 89.94 155 GLN A O 1
ATOM 1297 N N . SER A 1 156 ? -35.238 8.681 33.320 1.00 92.56 156 SER A N 1
ATOM 1298 C CA . SER A 1 156 ? -35.678 9.669 34.308 1.00 92.56 156 SER A CA 1
ATOM 1299 C C . SER A 1 156 ? -36.620 10.690 33.680 1.00 92.56 156 SER A C 1
ATOM 1301 O O . SER A 1 156 ? -37.698 10.919 34.220 1.00 92.56 156 SER A O 1
ATOM 1303 N N . VAL A 1 157 ? -36.286 11.209 32.491 1.00 91.69 157 VAL A N 1
ATOM 1304 C CA . VAL A 1 157 ? -37.157 12.140 31.759 1.00 91.69 157 VAL A CA 1
ATOM 1305 C C . VAL A 1 157 ? -38.513 11.501 31.473 1.00 91.69 157 VAL A C 1
ATOM 1307 O O . VAL A 1 157 ? -39.541 12.118 31.738 1.00 91.69 157 VAL A O 1
ATOM 1310 N N . LEU A 1 158 ? -38.552 10.255 30.992 1.00 91.88 158 LEU A N 1
ATOM 1311 C CA . LEU A 1 158 ? -39.816 9.561 30.728 1.00 91.88 158 LEU A CA 1
ATOM 1312 C C . LEU A 1 158 ? -40.661 9.396 31.996 1.00 91.88 158 LEU A C 1
ATOM 1314 O O . LEU A 1 158 ? -41.861 9.667 31.954 1.00 91.88 158 LEU A O 1
ATOM 1318 N N . LEU A 1 159 ? -40.043 9.012 33.118 1.00 94.06 159 LEU A N 1
ATOM 1319 C CA . LEU A 1 159 ? -40.731 8.882 34.405 1.00 94.06 159 LEU A CA 1
ATOM 1320 C C . LEU A 1 159 ? -41.302 10.221 34.883 1.00 94.06 159 LEU A C 1
ATOM 1322 O O . LEU A 1 159 ? -42.470 10.285 35.283 1.00 94.06 159 LEU A O 1
ATOM 1326 N N . ASP A 1 160 ? -40.518 11.292 34.791 1.00 90.69 160 ASP A N 1
ATOM 1327 C CA . ASP A 1 160 ? -40.961 12.638 35.151 1.00 90.69 160 ASP A CA 1
ATOM 1328 C C . ASP A 1 160 ? -42.102 13.108 34.244 1.00 90.69 160 ASP A C 1
ATOM 1330 O O . ASP A 1 160 ? -43.087 13.667 34.730 1.00 90.69 160 ASP A O 1
ATOM 1334 N N . THR A 1 161 ? -42.040 12.778 32.952 1.00 91.56 161 THR A N 1
ATOM 1335 C CA . THR A 1 161 ? -43.114 13.074 31.995 1.00 91.56 161 THR A CA 1
ATOM 1336 C C . THR A 1 161 ? -44.395 12.319 32.354 1.00 91.56 161 THR A C 1
ATOM 1338 O O . THR A 1 161 ? -45.464 12.921 32.398 1.00 91.56 161 THR A O 1
ATOM 1341 N N . THR A 1 162 ? -44.320 11.024 32.685 1.00 91.81 162 THR A N 1
ATOM 1342 C CA . THR A 1 162 ? -45.504 10.258 33.122 1.00 91.81 162 THR A CA 1
ATOM 1343 C C . THR A 1 162 ? -46.110 10.794 34.414 1.00 91.81 162 THR A C 1
ATOM 1345 O O . THR A 1 162 ? -47.332 10.866 34.526 1.00 91.81 162 THR A O 1
ATOM 1348 N N . ARG A 1 163 ? -45.282 11.221 35.375 1.00 91.25 163 ARG A N 1
ATOM 1349 C CA . ARG A 1 163 ? -45.763 11.850 36.614 1.00 91.25 163 ARG A CA 1
ATOM 1350 C C . ARG A 1 163 ? -46.438 13.187 36.339 1.00 91.25 163 ARG A C 1
ATOM 1352 O O . ARG A 1 163 ? -47.470 13.470 36.937 1.00 91.25 163 ARG A O 1
ATOM 1359 N N . LEU A 1 164 ? -45.873 13.992 35.441 1.00 92.88 164 LEU A N 1
ATOM 1360 C CA . LEU A 1 164 ? -46.466 15.259 35.027 1.00 92.88 164 LEU A CA 1
ATOM 1361 C C . LEU A 1 164 ? -47.813 15.039 34.331 1.00 92.88 164 LEU A C 1
ATOM 1363 O O . LEU A 1 164 ? -48.772 15.723 34.662 1.00 92.88 164 LEU A O 1
ATOM 1367 N N . ILE A 1 165 ? -47.907 14.056 33.430 1.00 91.62 165 ILE A N 1
ATOM 1368 C CA . ILE A 1 165 ? -49.171 13.677 32.781 1.00 91.62 165 ILE A CA 1
ATOM 1369 C C . ILE A 1 165 ? -50.204 13.235 33.821 1.00 91.62 165 ILE A C 1
ATOM 1371 O O . ILE A 1 165 ? -51.358 13.630 33.710 1.00 91.62 165 ILE A O 1
ATOM 1375 N N . GLY A 1 166 ? -49.798 12.456 34.830 1.00 91.19 166 GLY A N 1
ATOM 1376 C CA . GLY A 1 166 ? -50.666 12.082 35.950 1.00 91.19 166 GLY A CA 1
ATOM 1377 C C . GLY A 1 166 ? -51.232 13.311 36.658 1.00 91.19 166 GLY A C 1
ATOM 1378 O O . GLY A 1 166 ? -52.440 13.491 36.681 1.00 91.19 166 GLY A O 1
ATOM 1379 N N . ARG A 1 167 ? -50.364 14.233 37.095 1.00 91.06 167 ARG A N 1
ATOM 1380 C CA . ARG A 1 167 ? -50.805 15.481 37.743 1.00 91.06 167 ARG A CA 1
ATOM 1381 C C . ARG A 1 167 ? -51.711 16.329 36.855 1.00 91.06 167 ARG A C 1
ATOM 1383 O O . ARG A 1 167 ? -52.664 16.906 37.353 1.00 91.06 167 ARG A O 1
ATOM 1390 N N . LEU A 1 168 ? -51.411 16.429 35.559 1.00 90.00 168 LEU A N 1
ATOM 1391 C CA . LEU A 1 168 ? -52.243 17.175 34.613 1.00 90.00 168 LEU A CA 1
ATOM 1392 C C . LEU A 1 168 ? -53.621 16.529 34.446 1.00 90.00 168 LEU A C 1
ATOM 1394 O O . LEU A 1 168 ? -54.607 17.247 34.330 1.00 90.00 168 LEU A O 1
ATOM 1398 N N . ARG A 1 169 ? -53.704 15.194 34.450 1.00 90.06 169 ARG A N 1
ATOM 1399 C CA . ARG A 1 169 ? -54.987 14.478 34.444 1.00 90.06 169 ARG A CA 1
ATOM 1400 C C . ARG A 1 169 ? -55.765 14.726 35.726 1.00 90.06 169 ARG A C 1
ATOM 1402 O O . ARG A 1 169 ? -56.926 15.095 35.627 1.00 90.06 169 ARG A O 1
ATOM 1409 N N . ASP A 1 170 ? -55.111 14.619 36.879 1.00 88.88 170 ASP A N 1
ATOM 1410 C CA . ASP A 1 170 ? -55.739 14.885 38.176 1.00 88.88 170 ASP A CA 1
ATOM 1411 C C . ASP A 1 170 ? -56.271 16.331 38.233 1.00 88.88 170 ASP A C 1
ATOM 1413 O O . ASP A 1 170 ? -57.391 16.575 38.671 1.00 88.88 170 ASP A O 1
ATOM 1417 N N . GLN A 1 171 ? -55.505 17.297 37.709 1.00 85.19 171 GLN A N 1
ATOM 1418 C CA . GLN A 1 171 ? -55.924 18.699 37.598 1.00 85.19 171 GLN A CA 1
ATOM 1419 C C . GLN A 1 171 ? -57.099 18.899 36.635 1.00 85.19 171 GLN A C 1
ATOM 1421 O O . GLN A 1 171 ? -57.978 19.712 36.912 1.00 85.19 171 GLN A O 1
ATOM 1426 N N . LEU A 1 172 ? -57.124 18.192 35.501 1.00 84.25 172 LEU A N 1
ATOM 1427 C CA . LEU A 1 172 ? -58.247 18.246 34.564 1.00 84.25 172 LEU A CA 1
ATOM 1428 C C . LEU A 1 172 ? -59.513 17.643 35.180 1.00 84.25 172 LEU A C 1
ATOM 1430 O O . LEU A 1 172 ? -60.566 18.263 35.096 1.00 84.25 172 LEU A O 1
ATOM 1434 N N . GLU A 1 173 ? -59.407 16.506 35.863 1.00 85.06 173 GLU A N 1
ATOM 1435 C CA . GLU A 1 173 ? -60.529 15.862 36.556 1.00 85.06 173 GLU A CA 1
ATOM 1436 C C . GLU A 1 173 ? -61.060 16.737 37.707 1.00 85.06 173 GLU A C 1
ATOM 1438 O O . GLU A 1 173 ? -62.271 16.863 37.913 1.00 85.06 173 GLU A O 1
ATOM 1443 N N . GLU A 1 174 ? -60.173 17.435 38.422 1.00 82.31 174 GLU A N 1
ATOM 1444 C CA . GLU A 1 174 ? -60.555 18.413 39.445 1.00 82.31 174 GLU A CA 1
ATOM 1445 C C . GLU A 1 174 ? -61.271 19.640 38.843 1.00 82.31 174 GLU A C 1
ATOM 1447 O O . GLU A 1 174 ? -62.215 20.164 39.433 1.00 82.31 174 GLU A O 1
ATOM 1452 N N . LEU A 1 175 ? -60.864 20.096 37.655 1.00 74.44 175 LEU A N 1
ATOM 1453 C CA . LEU A 1 175 ? -61.522 21.197 36.939 1.00 74.44 175 LEU A CA 1
ATOM 1454 C C . LEU A 1 175 ? -62.870 20.782 36.326 1.00 74.44 175 LEU A C 1
ATOM 1456 O O . LEU A 1 175 ? -63.819 21.571 36.335 1.00 74.44 175 LEU A O 1
ATOM 1460 N N . GLU A 1 176 ? -62.977 19.553 35.824 1.00 74.94 176 GLU A N 1
ATOM 1461 C CA . GLU A 1 176 ? -64.219 18.976 35.300 1.00 74.94 176 GLU A CA 1
ATOM 1462 C C . GLU A 1 176 ? -65.239 18.738 36.424 1.00 74.94 176 GLU A C 1
ATOM 1464 O O . GLU A 1 176 ? -66.396 19.145 36.303 1.00 74.94 176 GLU A O 1
ATOM 1469 N N . SER A 1 177 ? -64.806 18.178 37.560 1.00 71.12 177 SER A N 1
ATOM 1470 C CA . SER A 1 177 ? -65.662 17.959 38.739 1.00 71.12 177 SER A CA 1
ATOM 1471 C C . SER A 1 177 ? -66.121 19.257 39.412 1.00 71.12 177 SER A C 1
ATOM 1473 O O . SER A 1 177 ? -67.213 19.300 39.980 1.00 71.12 177 SER A O 1
ATOM 1475 N N . LYS A 1 178 ? -65.343 20.343 39.302 1.00 69.44 178 LYS A N 1
ATOM 1476 C CA . LYS A 1 178 ? -65.718 21.689 39.776 1.00 69.44 178 LYS A CA 1
ATOM 1477 C C . LYS A 1 178 ? -66.632 22.460 38.814 1.00 69.44 178 LYS A C 1
ATOM 1479 O O . LYS A 1 178 ? -66.916 23.630 39.065 1.00 69.44 178 LYS A O 1
ATOM 1484 N N . GLY A 1 179 ? -67.137 21.820 37.758 1.00 57.91 179 GLY A N 1
ATOM 1485 C CA . GLY A 1 179 ? -68.176 22.394 36.904 1.00 57.91 179 GLY A CA 1
ATOM 1486 C C . GLY A 1 179 ? -67.658 23.292 35.781 1.00 57.91 179 GLY A C 1
ATOM 1487 O O . GLY A 1 179 ? -68.315 24.275 35.456 1.00 57.91 179 GLY A O 1
ATOM 1488 N N . GLY A 1 180 ? -66.501 22.964 35.191 1.00 58.75 180 GLY A N 1
ATOM 1489 C CA . GLY A 1 180 ? -66.146 23.310 33.808 1.00 58.75 180 GLY A CA 1
ATOM 1490 C C . GLY A 1 180 ? -66.567 24.697 33.308 1.00 58.75 180 GLY A C 1
ATOM 1491 O O . GLY A 1 180 ? -67.317 24.798 32.341 1.00 58.75 180 GLY A O 1
ATOM 1492 N N . SER A 1 181 ? -66.063 25.777 33.907 1.00 54.56 181 SER A N 1
ATOM 1493 C CA . SER A 1 181 ? -66.157 27.112 33.305 1.00 54.56 181 SER A CA 1
ATO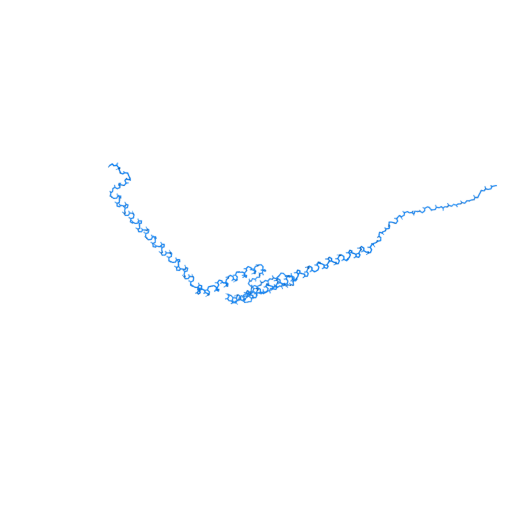M 1494 C C . SER A 1 181 ? -64.800 27.810 33.323 1.00 54.56 181 SER A C 1
ATOM 1496 O O . SER A 1 181 ? -64.526 28.667 34.160 1.00 54.56 181 SER A O 1
ATOM 1498 N N . PHE A 1 182 ? -63.940 27.464 32.367 1.00 55.62 182 PHE A N 1
ATOM 1499 C CA . PHE A 1 182 ? -62.886 28.377 31.936 1.00 55.62 182 PHE A CA 1
ATOM 1500 C C . PHE A 1 182 ? -63.250 28.902 30.547 1.00 55.62 182 PHE A C 1
ATOM 1502 O O . PHE A 1 182 ? -62.789 28.402 29.524 1.00 55.62 182 PHE A O 1
ATOM 1509 N N . SER A 1 183 ? -64.134 29.902 30.515 1.00 46.75 183 SER A N 1
ATOM 1510 C CA . SER A 1 183 ? -64.218 30.798 29.363 1.00 46.75 183 SER A CA 1
ATOM 1511 C C . SER A 1 183 ? -63.038 31.769 29.469 1.00 46.75 183 SER A C 1
ATOM 1513 O O . SER A 1 183 ? -62.964 32.497 30.459 1.00 46.75 183 SER A O 1
ATOM 1515 N N . PRO A 1 184 ? -62.125 31.839 28.482 1.00 55.28 184 PRO A N 1
ATOM 1516 C CA . PRO A 1 184 ? -61.048 32.830 28.475 1.00 55.28 184 PRO A CA 1
ATOM 1517 C C . PRO A 1 184 ? -61.564 34.257 28.203 1.00 55.28 184 PRO A C 1
ATOM 1519 O O . PRO A 1 184 ? -60.774 35.195 28.117 1.00 55.28 184 PRO A O 1
ATOM 1522 N N . TYR A 1 185 ? -62.882 34.434 28.082 1.00 49.78 185 TYR A N 1
ATOM 1523 C CA . TYR A 1 185 ? -63.554 35.716 27.943 1.00 49.78 185 TYR A CA 1
ATOM 1524 C C . TYR A 1 185 ? -64.439 35.949 29.171 1.00 49.78 185 TYR A C 1
ATOM 1526 O O . TYR A 1 185 ? -65.598 35.536 29.191 1.00 49.78 185 TYR A O 1
ATOM 1534 N N . ILE A 1 186 ? -63.893 36.604 30.197 1.00 50.47 186 ILE A N 1
ATOM 1535 C CA . ILE A 1 186 ? -64.697 37.364 31.159 1.00 50.47 186 ILE A CA 1
ATOM 1536 C C . ILE A 1 186 ? -64.233 38.820 31.089 1.00 50.47 186 ILE A C 1
ATOM 1538 O O . ILE A 1 186 ? -63.042 39.129 31.042 1.00 50.47 186 ILE A O 1
ATOM 1542 N N . GLU A 1 187 ? -65.237 39.672 30.939 1.00 46.94 187 GLU A N 1
ATOM 1543 C CA . GLU A 1 187 ? -65.240 41.023 30.400 1.00 46.94 187 GLU A CA 1
ATOM 1544 C C . GLU A 1 187 ? -64.453 42.037 31.236 1.00 46.94 187 GLU A C 1
ATOM 1546 O O . GLU A 1 187 ? -64.522 42.069 32.462 1.00 46.94 187 GLU A O 1
ATOM 1551 N N . ARG A 1 188 ? -63.760 42.945 30.536 1.00 41.41 188 ARG A N 1
ATOM 1552 C CA . ARG A 1 188 ? -63.400 44.247 31.099 1.00 41.41 188 ARG A CA 1
ATOM 1553 C C . ARG A 1 188 ? -64.689 45.025 31.354 1.00 41.41 188 ARG A C 1
ATOM 1555 O O . ARG A 1 188 ? -65.365 45.361 30.379 1.00 41.41 188 ARG A O 1
ATOM 1562 N N . ARG A 1 189 ? -64.945 45.398 32.604 1.00 37.41 189 ARG A N 1
ATOM 1563 C CA . ARG A 1 189 ? -65.529 46.691 32.979 1.00 37.41 189 ARG A CA 1
ATOM 1564 C C . ARG A 1 189 ? -65.214 47.016 34.427 1.00 37.41 189 ARG A C 1
ATOM 1566 O O . ARG A 1 189 ? -65.341 46.104 35.267 1.00 37.41 189 ARG A O 1
#

Radius of gyration: 49.81 Å; chains: 1; bounding box: 94×67×164 Å

Foldseek 3Di:
DDDDDDDDDDDDDDDDPPPPPDPDPPVVVVVVVVVVVVVVVVVVVVVVVVVLVVVVVVLVVVVVLQVVLQVLCCVVPVQKHKDWDDPDSPGQIWIFIDRNHDTPDIGHPVRVVVVSVVSVVVVVVVVVCVVVVNDPVNVVVVVVVVVVVVVVVVVVVVVVVVVVVVVVVVVVVVCVVVPDDDDVDDDDD